Protein AF-A0A2H6ABM5-F1 (afdb_monomer)

Sequence (274 aa):
MTQRTRLVRWLVVRGRRLVQARQWHAALRCWEQLLRFGEPGSPLWRQAQCYLARIAERLGDFARARSHLRQLLRCQPHEARWYYWLGRLYRRQQSAAHQRAALRHLRRAVFLAPQQASYWSALGRCLADVGRPRGALRCLYRAWHLQPCSSRNLLWLVELLLACDRFDEAQRVVAQARFLHRGDVSWQLVCERVGFALLQRQQQTRARGSPAPILLPFPPAVRATHPDADSRTSPAINPTVPKPGLGQDDTPPIIRMEPGHPMSRHRLRLHRRW

Radius of gyration: 25.69 Å; Cα contacts (8 Å, |Δi|>4): 243; chains: 1; bounding box: 52×60×79 Å

Foldseek 3Di:
DDPVVVLLVVLVVVLVVCVVVVVLVVSLVSLVVNCVSDDQLDPSNLVSLCSNLVSCVVVVVLVSNLVSLVSNCVNPVLALVSLLSQLVSLLVVLDPVSLVSSLVSLVSSCVSPVLALVSLQSNLVSCLSVVNLVSSLVSLVSSCVSPVLPLVSLLSNLLSCLLVVVLVVSVVSLVVSVVSHPPPPSNVVSVVVSVVSVVVVVVVVVCVVDVDDDDDPDPPPPPPPDPDDPDDDDDDDDPDDDDDDDDDDDDPPNSDDPPDDDDDDDDDDDDDDD

Mean predicted aligned error: 13.69 Å

Nearest PDB structures (foldseek):
  7y4i-assembly1_A  TM=8.928E-01  e=3.140E-05  Arabidopsis thaliana
  7y4i-assembly1_B  TM=8.964E-01  e=3.600E-05  Arabidopsis thaliana
  4r7s-assembly1_A  TM=7.911E-01  e=3.508E-04  Parabacteroides merdae ATCC 43184
  8dth-assembly1_A  TM=6.021E-01  e=4.520E-05  Arabidopsis thaliana
  2vyi-assembly2_B  TM=7.287E-01  e=7.268E-04  Homo sapiens

Secondary structure (DSSP, 8-state):
--HHHHHHHHHHHHHHHHHHTT-HHHHHHHHHHHHHHSPTT-HHHHHHHHHHHHHHHHTT-HHHHHHHHHHHHHH-TT-HHHHHHHHHHHHHT--HHHHHHHHHHHHHHHHH-TT-HHHHHHHHHHHHHTT-HHHHHHHHHHHHHH-TT-HHHHHHHHHHHHHTT-HHHHHHHHHHHTTTTTT-HHHHHHHHHHHHHHHHHHHHHHHHH-SS-----PPPP-----S------PPP--S--PPP------PPP------PPPP-----------

pLDDT: mean 77.76, std 23.92, range [25.72, 97.5]

Solvent-accessible surface area (backbone atoms only — not comparable to full-atom values): 15988 Å² total; per-residue (Å²): 137,62,72,67,60,56,51,53,53,48,39,52,54,51,28,52,52,28,51,74,70,64,38,49,70,65,19,46,55,37,33,53,57,52,40,75,77,36,57,89,74,37,73,68,25,49,49,30,36,54,51,46,21,52,41,26,49,74,72,65,39,55,67,61,17,47,51,34,42,51,54,46,37,74,68,40,77,76,50,29,68,52,30,36,50,48,13,53,57,27,47,76,64,72,41,72,73,32,43,54,50,13,52,55,28,18,52,50,12,29,71,64,38,74,78,43,27,70,39,29,38,50,40,12,52,53,28,42,78,69,73,36,54,74,62,12,50,56,27,22,52,54,14,25,73,64,37,69,69,37,47,70,46,47,41,56,41,38,54,52,27,50,66,67,72,36,54,71,57,35,51,51,54,49,63,68,43,55,80,59,43,77,88,44,73,64,42,52,55,45,52,49,51,53,52,52,54,50,53,52,49,53,50,53,57,48,52,75,76,38,99,64,88,82,79,76,81,69,75,76,75,80,73,75,82,68,86,85,78,93,70,93,75,90,77,85,82,72,96,79,78,84,80,80,83,76,76,93,71,87,73,82,76,81,72,75,71,78,82,76,76,77,92,73,92,85,77,92,75,88,80,82,86,134

Structure (mmCIF, N/CA/C/O backbone):
data_AF-A0A2H6ABM5-F1
#
_entry.id   AF-A0A2H6ABM5-F1
#
loop_
_atom_site.group_PDB
_atom_site.id
_atom_site.type_symbol
_atom_site.label_atom_id
_atom_site.label_alt_id
_atom_site.label_comp_id
_atom_site.label_asym_id
_atom_site.label_entity_id
_atom_site.label_seq_id
_atom_site.pdbx_PDB_ins_code
_atom_site.Cartn_x
_atom_site.Cartn_y
_atom_site.Cartn_z
_atom_site.occupancy
_atom_site.B_iso_or_equiv
_atom_site.auth_seq_id
_atom_site.auth_comp_id
_atom_site.auth_asym_id
_atom_site.auth_atom_id
_atom_site.pdbx_PDB_model_num
ATOM 1 N N . MET A 1 1 ? 18.613 -16.817 -34.198 1.00 51.06 1 MET A N 1
ATOM 2 C CA . MET A 1 1 ? 18.247 -15.977 -33.026 1.00 51.06 1 MET A CA 1
ATOM 3 C C . MET A 1 1 ? 19.241 -14.829 -32.886 1.00 51.06 1 MET A C 1
ATOM 5 O O . MET A 1 1 ? 20.422 -15.087 -32.703 1.00 51.06 1 MET A O 1
ATOM 9 N N . THR A 1 2 ? 18.784 -13.584 -33.024 1.00 73.19 2 THR A N 1
ATOM 10 C CA . THR A 1 2 ? 19.628 -12.381 -33.153 1.00 73.19 2 THR A CA 1
ATOM 11 C C . THR A 1 2 ? 20.312 -11.985 -31.834 1.00 73.19 2 THR A C 1
ATOM 13 O O . THR A 1 2 ? 19.726 -12.094 -30.761 1.00 73.19 2 THR A O 1
ATOM 16 N N . GLN A 1 3 ? 21.558 -11.494 -31.885 1.00 77.00 3 GLN A N 1
ATOM 17 C CA . GLN A 1 3 ? 22.344 -11.076 -30.705 1.00 77.00 3 GLN A CA 1
ATOM 18 C C . GLN A 1 3 ? 21.585 -10.098 -29.778 1.00 77.00 3 GLN A C 1
ATOM 20 O O . GLN A 1 3 ? 21.722 -10.157 -28.555 1.00 77.00 3 GLN A O 1
ATOM 25 N N . ARG A 1 4 ? 20.702 -9.265 -30.348 1.00 81.12 4 ARG A N 1
ATOM 26 C CA . ARG A 1 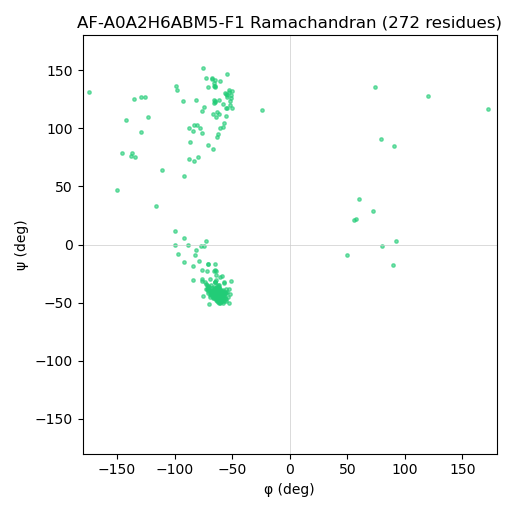4 ? 19.823 -8.333 -29.624 1.00 81.12 4 ARG A CA 1
ATOM 27 C C . ARG A 1 4 ? 18.901 -9.032 -28.618 1.00 81.12 4 ARG A C 1
ATOM 29 O O . ARG A 1 4 ? 18.737 -8.536 -27.506 1.00 81.12 4 ARG A O 1
ATOM 36 N N . THR A 1 5 ? 18.327 -10.192 -28.948 1.00 84.06 5 THR A N 1
ATOM 37 C CA . THR A 1 5 ? 17.423 -10.907 -28.025 1.00 84.06 5 THR A CA 1
ATOM 38 C C . THR A 1 5 ? 18.183 -11.542 -26.863 1.00 84.06 5 THR A C 1
ATOM 40 O O . THR A 1 5 ? 17.694 -11.534 -25.731 1.00 84.06 5 THR A O 1
ATOM 43 N N . ARG A 1 6 ? 19.414 -12.014 -27.107 1.00 87.25 6 ARG A N 1
ATOM 44 C CA . ARG A 1 6 ? 20.320 -12.507 -26.056 1.00 87.25 6 ARG A CA 1
ATOM 45 C C . ARG A 1 6 ? 20.698 -11.387 -25.085 1.00 87.25 6 ARG A C 1
ATOM 47 O O . ARG A 1 6 ? 20.594 -11.588 -23.876 1.00 87.25 6 ARG A O 1
ATOM 54 N N . LEU A 1 7 ? 21.045 -10.205 -25.600 1.00 88.12 7 LEU A N 1
ATOM 55 C CA . LEU A 1 7 ? 21.378 -9.035 -24.781 1.00 88.12 7 LEU A CA 1
ATOM 56 C C . LEU A 1 7 ? 20.193 -8.577 -23.919 1.00 88.12 7 LEU A C 1
ATOM 58 O O . LEU A 1 7 ? 20.345 -8.394 -22.715 1.00 88.12 7 LEU A O 1
ATOM 62 N N . VAL A 1 8 ? 18.999 -8.443 -24.506 1.00 89.94 8 VAL A N 1
ATOM 63 C CA . VAL A 1 8 ? 17.777 -8.052 -23.777 1.00 89.94 8 VAL A CA 1
ATOM 64 C C . VAL A 1 8 ? 17.458 -9.058 -22.671 1.00 89.94 8 VAL A C 1
ATOM 66 O O . VAL A 1 8 ? 17.213 -8.667 -21.529 1.00 89.94 8 VAL A O 1
ATOM 69 N N . ARG A 1 9 ? 17.518 -10.363 -22.968 1.00 89.50 9 ARG A N 1
ATOM 70 C CA . ARG A 1 9 ? 17.293 -11.417 -21.968 1.00 89.50 9 ARG A CA 1
ATOM 71 C C . ARG A 1 9 ? 18.317 -11.342 -20.836 1.00 89.50 9 ARG A C 1
ATOM 73 O O . ARG A 1 9 ? 17.939 -11.432 -19.668 1.00 89.50 9 ARG A O 1
ATOM 80 N N . TRP A 1 10 ? 19.590 -11.140 -21.168 1.00 92.19 10 TRP A N 1
ATOM 81 C CA . TRP A 1 10 ? 20.654 -10.976 -20.182 1.00 92.19 10 TRP A CA 1
ATOM 82 C C . TRP A 1 10 ? 20.434 -9.742 -19.296 1.00 92.19 10 TRP A C 1
ATOM 84 O O . TRP A 1 10 ? 20.500 -9.861 -18.073 1.00 92.19 10 TRP A O 1
ATOM 94 N N . LEU A 1 11 ? 20.080 -8.589 -19.879 1.00 92.50 11 LEU A N 1
ATOM 95 C CA . LEU A 1 11 ? 19.786 -7.354 -19.143 1.00 92.50 11 LEU A CA 1
ATOM 96 C C . LEU A 1 11 ? 18.608 -7.525 -18.178 1.00 92.50 11 LEU A C 1
ATOM 98 O O . LEU A 1 11 ? 18.685 -7.064 -17.042 1.00 92.50 11 LEU A O 1
ATOM 102 N N . VAL A 1 12 ? 17.548 -8.233 -18.581 1.00 92.50 12 VAL A N 1
ATOM 103 C CA . VAL A 1 12 ? 16.408 -8.532 -17.697 1.00 92.50 12 VAL A CA 1
ATOM 104 C C . VAL A 1 12 ? 16.843 -9.396 -16.515 1.00 92.50 12 VAL A C 1
ATOM 106 O O . VAL A 1 12 ? 16.512 -9.084 -15.370 1.00 92.50 12 VAL A O 1
ATOM 109 N N . VAL A 1 13 ? 17.585 -10.479 -16.762 1.00 93.75 13 VAL A N 1
ATOM 110 C CA . VAL A 1 13 ? 18.038 -11.385 -15.694 1.00 93.75 13 VAL A CA 1
ATOM 111 C C . VAL A 1 13 ? 18.989 -10.661 -14.741 1.00 93.75 13 VAL A C 1
ATOM 113 O O . VAL A 1 13 ? 18.793 -10.705 -13.524 1.00 93.75 13 VAL A O 1
ATOM 116 N N . ARG A 1 14 ? 19.970 -9.931 -15.282 1.00 94.56 14 ARG A N 1
ATOM 117 C CA . ARG A 1 14 ? 20.910 -9.120 -14.502 1.00 94.56 14 ARG A CA 1
ATOM 118 C C . ARG A 1 14 ? 20.181 -8.046 -13.700 1.00 94.56 14 ARG A C 1
ATOM 120 O O . ARG A 1 14 ? 20.394 -7.941 -12.496 1.00 94.56 14 ARG A O 1
ATOM 127 N N . GLY A 1 15 ? 19.275 -7.302 -14.330 1.00 94.25 15 GLY A N 1
ATOM 128 C CA . GLY A 1 15 ? 18.474 -6.265 -13.685 1.00 94.25 15 GLY A CA 1
ATOM 129 C C . GLY A 1 15 ? 17.638 -6.806 -12.525 1.00 94.25 15 GLY A C 1
ATOM 130 O O . GLY A 1 15 ? 17.564 -6.170 -11.475 1.00 94.25 15 GLY A O 1
ATOM 131 N N . ARG A 1 16 ? 17.051 -8.004 -12.658 1.00 93.88 16 ARG A N 1
ATOM 132 C CA . ARG A 1 16 ? 16.314 -8.662 -11.563 1.00 93.88 16 ARG A CA 1
ATOM 133 C C . ARG A 1 16 ? 17.232 -9.054 -10.404 1.00 93.88 16 ARG A C 1
ATOM 135 O O . ARG A 1 16 ? 16.890 -8.755 -9.260 1.00 93.88 16 ARG A O 1
ATOM 142 N N . ARG A 1 17 ? 18.392 -9.655 -10.695 1.00 95.12 17 ARG A N 1
ATOM 143 C CA . ARG A 1 17 ? 19.390 -10.036 -9.679 1.00 95.12 17 ARG A CA 1
ATOM 144 C C . ARG A 1 17 ? 19.918 -8.825 -8.913 1.00 95.12 17 ARG A C 1
ATOM 146 O O . ARG A 1 17 ? 19.960 -8.855 -7.691 1.00 95.12 17 ARG A O 1
ATOM 153 N N . LEU A 1 18 ? 20.234 -7.730 -9.606 1.00 94.56 18 LEU A N 1
ATOM 154 C CA . LEU A 1 18 ? 20.707 -6.495 -8.966 1.00 94.56 18 LEU A CA 1
ATOM 155 C C . LEU A 1 18 ? 19.664 -5.895 -8.020 1.00 94.56 18 LEU A C 1
ATOM 157 O O . LEU A 1 18 ? 20.008 -5.401 -6.949 1.00 94.56 18 LEU A O 1
ATOM 161 N N . VAL A 1 19 ? 18.380 -5.976 -8.381 1.00 93.06 19 VAL A N 1
ATOM 162 C CA . VAL A 1 19 ? 17.300 -5.513 -7.504 1.00 93.06 19 VAL A CA 1
ATOM 163 C C . VAL A 1 19 ? 17.129 -6.419 -6.282 1.00 93.06 19 VAL A C 1
ATOM 165 O O . VAL A 1 19 ? 16.864 -5.915 -5.194 1.00 93.06 19 VAL A O 1
ATOM 168 N N . GLN A 1 20 ? 17.300 -7.735 -6.430 1.00 92.94 20 GLN A N 1
ATOM 169 C CA . GLN A 1 20 ? 17.316 -8.659 -5.288 1.00 92.94 20 GLN A CA 1
ATOM 170 C C . GLN A 1 20 ? 18.505 -8.377 -4.359 1.00 92.94 20 GLN A C 1
ATOM 172 O O . GLN A 1 20 ? 18.328 -8.319 -3.147 1.00 92.94 20 GLN A O 1
ATOM 177 N N . ALA A 1 21 ? 19.675 -8.085 -4.932 1.00 94.38 21 ALA A N 1
ATOM 178 C CA . ALA A 1 21 ? 20.884 -7.692 -4.210 1.00 94.38 21 ALA A CA 1
ATOM 179 C C . ALA A 1 21 ? 20.835 -6.262 -3.630 1.00 94.38 21 ALA A C 1
ATOM 181 O O . ALA A 1 21 ? 21.830 -5.795 -3.085 1.00 94.38 21 ALA A O 1
ATOM 182 N N . ARG A 1 22 ? 19.708 -5.540 -3.764 1.00 92.69 22 ARG A N 1
ATOM 183 C CA . ARG A 1 22 ? 19.522 -4.142 -3.321 1.00 92.69 22 ARG A CA 1
ATOM 184 C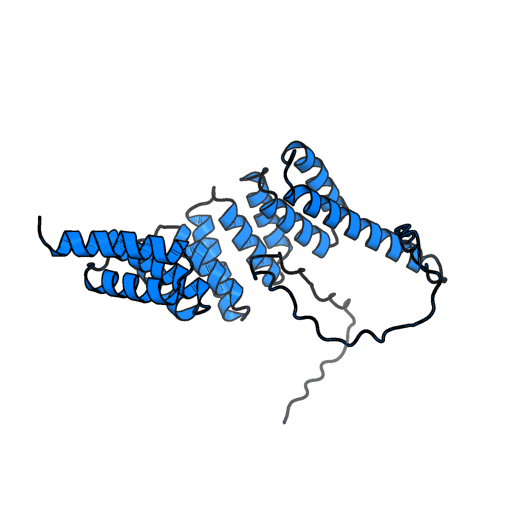 C . ARG A 1 22 ? 20.540 -3.147 -3.904 1.00 92.69 22 ARG A C 1
ATOM 186 O O . ARG A 1 22 ? 20.703 -2.046 -3.389 1.00 92.69 22 ARG A O 1
ATOM 193 N N . GLN A 1 23 ? 21.181 -3.484 -5.022 1.00 94.31 23 GLN A N 1
ATOM 194 C CA . GLN A 1 23 ? 22.110 -2.598 -5.726 1.00 94.31 23 GLN A CA 1
ATOM 195 C C . GLN A 1 23 ? 21.335 -1.640 -6.642 1.00 94.31 23 GLN A C 1
ATOM 197 O O . GLN A 1 23 ? 21.325 -1.779 -7.868 1.00 94.31 23 GLN A O 1
ATOM 202 N N . TRP A 1 24 ? 20.647 -0.667 -6.038 1.00 92.12 24 TRP A N 1
ATOM 203 C CA . TRP A 1 24 ? 19.665 0.196 -6.707 1.00 92.12 24 TRP A CA 1
ATOM 204 C C . TRP A 1 24 ? 20.238 0.985 -7.890 1.00 92.12 24 TRP A C 1
ATOM 206 O O . TRP A 1 24 ? 19.637 0.993 -8.961 1.00 92.12 24 TRP A O 1
ATOM 216 N N . HIS A 1 25 ? 21.418 1.592 -7.741 1.00 93.00 25 HIS A N 1
ATOM 217 C CA . HIS A 1 25 ? 22.035 2.396 -8.804 1.00 93.00 25 HIS A CA 1
ATOM 218 C C . HIS A 1 25 ? 22.491 1.554 -10.003 1.00 93.00 25 HIS A C 1
ATOM 220 O O . HIS A 1 25 ? 22.278 1.936 -11.154 1.00 93.00 25 HIS A O 1
ATOM 226 N N . ALA A 1 26 ? 23.091 0.386 -9.753 1.00 93.44 26 ALA A N 1
ATOM 227 C CA . ALA A 1 26 ? 23.491 -0.531 -10.818 1.00 93.44 26 ALA A CA 1
ATOM 228 C C . ALA A 1 26 ? 22.267 -1.116 -11.537 1.00 93.44 26 ALA A C 1
ATOM 230 O O . ALA A 1 26 ? 22.260 -1.224 -12.766 1.00 93.44 26 ALA A O 1
ATOM 231 N N . ALA A 1 27 ? 21.217 -1.447 -10.778 1.00 93.81 27 ALA A N 1
ATOM 232 C CA . ALA A 1 27 ? 19.946 -1.883 -11.335 1.00 93.81 27 ALA A CA 1
ATOM 233 C C . ALA A 1 27 ? 19.332 -0.799 -12.228 1.00 93.81 27 ALA A C 1
ATOM 235 O O . ALA A 1 27 ? 18.942 -1.106 -13.350 1.00 93.81 27 ALA A O 1
ATOM 236 N N . LEU A 1 28 ? 19.287 0.455 -11.764 1.00 93.56 28 LEU A N 1
ATOM 237 C CA . LEU A 1 28 ? 18.736 1.589 -12.508 1.00 93.56 28 LEU A CA 1
ATOM 238 C C . LEU A 1 28 ? 19.366 1.702 -13.900 1.00 93.56 28 LEU A C 1
ATOM 240 O O . LEU A 1 28 ? 18.639 1.674 -14.888 1.00 93.56 28 LEU A O 1
ATOM 244 N N . ARG A 1 29 ? 20.704 1.680 -13.987 1.00 92.56 29 ARG A N 1
ATOM 245 C CA . ARG A 1 29 ? 21.421 1.707 -15.274 1.00 92.56 29 ARG A CA 1
ATOM 246 C C . ARG A 1 29 ? 21.035 0.544 -16.192 1.00 92.56 29 ARG A C 1
ATOM 248 O O . ARG A 1 29 ? 20.793 0.755 -17.376 1.00 92.56 29 ARG A O 1
ATOM 255 N N . CYS A 1 30 ? 20.937 -0.675 -15.655 1.00 92.25 30 CYS A N 1
ATOM 256 C CA . CYS A 1 30 ? 20.544 -1.849 -16.447 1.00 92.25 30 CYS A CA 1
ATOM 257 C C . CYS A 1 30 ? 19.114 -1.718 -16.995 1.00 92.25 30 CYS A C 1
ATOM 259 O O . CYS A 1 30 ? 18.851 -2.077 -18.142 1.00 92.25 30 CYS A O 1
ATOM 261 N N . TRP A 1 31 ? 18.186 -1.200 -16.187 1.00 92.94 31 TRP A N 1
ATOM 262 C CA . TRP A 1 31 ? 16.788 -1.028 -16.583 1.00 92.94 31 TRP A CA 1
ATOM 263 C C . TRP A 1 31 ? 16.580 0.166 -17.529 1.00 92.94 31 TRP A C 1
ATOM 265 O O . TRP A 1 31 ? 15.735 0.080 -18.417 1.00 92.94 31 TRP A O 1
ATOM 275 N N . GLU A 1 32 ? 17.371 1.235 -17.416 1.00 93.12 32 GLU A N 1
ATOM 276 C CA . GLU A 1 32 ? 17.383 2.346 -18.381 1.00 93.12 32 GLU A CA 1
ATOM 277 C C . GLU A 1 32 ? 17.942 1.915 -19.738 1.00 93.12 32 GLU A C 1
ATOM 279 O O . GLU A 1 32 ? 17.377 2.256 -20.777 1.00 93.12 32 GLU A O 1
ATOM 284 N N . GLN A 1 33 ? 19.009 1.110 -19.745 1.00 90.38 33 GLN A N 1
ATOM 285 C CA . GLN A 1 33 ? 19.523 0.497 -20.972 1.00 90.38 33 GLN A CA 1
ATOM 286 C C . GLN A 1 33 ? 18.461 -0.385 -21.629 1.00 90.38 33 GLN A C 1
ATOM 288 O O . GLN A 1 33 ? 18.250 -0.287 -22.834 1.00 90.38 33 GLN A O 1
ATOM 293 N N . LEU A 1 34 ? 17.745 -1.194 -20.842 1.00 89.62 34 LEU A N 1
ATOM 294 C CA . LEU A 1 34 ? 16.650 -2.022 -21.347 1.00 89.62 34 LEU A CA 1
ATOM 295 C C . LEU A 1 34 ? 15.529 -1.175 -21.974 1.00 89.62 34 LEU A C 1
ATOM 297 O O . LEU A 1 34 ? 14.980 -1.561 -23.005 1.00 89.62 34 LEU A O 1
ATOM 301 N N . LEU A 1 35 ? 15.219 -0.014 -21.385 1.00 89.50 35 LEU A N 1
ATOM 302 C CA . LEU A 1 35 ? 14.193 0.896 -21.893 1.00 89.50 35 LEU A CA 1
ATOM 303 C C . LEU A 1 35 ? 14.514 1.406 -23.306 1.00 89.50 35 LEU A C 1
ATOM 305 O O . LEU A 1 35 ? 13.605 1.523 -24.119 1.00 89.50 35 LEU A O 1
ATOM 309 N N . ARG A 1 36 ? 15.795 1.657 -23.617 1.00 87.19 36 ARG A N 1
ATOM 310 C CA . ARG A 1 36 ? 16.238 2.134 -24.943 1.00 87.19 36 ARG A CA 1
ATOM 311 C C . ARG A 1 36 ? 15.971 1.130 -26.065 1.00 87.19 36 ARG A C 1
ATOM 313 O O . ARG A 1 36 ? 15.835 1.527 -27.215 1.00 87.19 36 ARG A O 1
ATOM 320 N N . PHE A 1 37 ? 15.907 -0.162 -25.743 1.00 82.81 37 PHE A N 1
ATOM 321 C CA . PHE A 1 37 ? 15.668 -1.221 -26.727 1.00 82.81 37 PHE A CA 1
ATOM 322 C C . PHE A 1 37 ? 14.192 -1.578 -26.906 1.00 82.81 37 PHE A C 1
ATOM 324 O O . PHE A 1 37 ? 13.874 -2.296 -27.859 1.00 82.81 37 PHE A O 1
ATOM 331 N N . GLY A 1 38 ? 13.329 -1.158 -25.977 1.00 79.06 38 GLY A N 1
ATOM 332 C CA . GLY A 1 38 ? 11.920 -1.531 -25.933 1.00 79.06 38 GLY A CA 1
ATOM 333 C C . GLY A 1 38 ? 11.016 -0.468 -26.544 1.00 79.06 38 GLY A C 1
ATOM 334 O O . GLY A 1 38 ? 11.105 0.706 -26.196 1.00 79.06 38 GLY A O 1
ATOM 335 N N . GLU A 1 39 ? 10.094 -0.896 -27.400 1.00 83.38 39 GLU A N 1
ATOM 336 C CA . GLU A 1 39 ? 9.053 -0.023 -27.942 1.00 83.38 39 GLU A CA 1
ATOM 337 C C . GLU A 1 39 ? 8.056 0.409 -26.852 1.00 83.38 39 GLU A C 1
ATOM 339 O O . GLU A 1 39 ? 7.700 -0.408 -25.988 1.00 83.38 39 GLU A O 1
ATOM 344 N N . PRO A 1 40 ? 7.561 1.663 -26.881 1.00 82.00 40 PRO A N 1
ATOM 345 C CA . PRO A 1 40 ? 6.539 2.128 -25.949 1.00 82.00 40 PRO A CA 1
ATOM 346 C C . PRO A 1 40 ? 5.307 1.209 -25.967 1.00 82.00 40 PRO A C 1
ATOM 348 O O . PRO A 1 40 ? 4.761 0.907 -27.019 1.00 82.00 40 PRO A O 1
ATOM 351 N N . GLY A 1 41 ? 4.860 0.745 -24.796 1.00 80.31 41 GLY A N 1
ATOM 352 C CA . GLY A 1 41 ? 3.691 -0.144 -24.666 1.00 80.31 41 GLY A CA 1
ATOM 353 C C . GLY A 1 41 ? 3.982 -1.651 -24.743 1.00 80.31 41 GLY A C 1
ATOM 354 O O . GLY A 1 41 ? 3.193 -2.451 -24.221 1.00 80.31 41 GLY A O 1
ATOM 355 N N . SER A 1 42 ? 5.148 -2.057 -25.259 1.00 89.00 42 SER A N 1
ATOM 356 C CA . SER A 1 42 ? 5.593 -3.459 -25.244 1.00 89.00 42 SER A CA 1
ATOM 357 C C . SER A 1 42 ? 5.585 -4.044 -23.816 1.00 89.00 42 SER A C 1
ATOM 359 O O . SER A 1 42 ? 5.863 -3.319 -22.853 1.00 89.00 42 SER A O 1
ATOM 361 N N . PRO A 1 43 ? 5.295 -5.349 -23.617 1.00 88.94 43 PRO A N 1
ATOM 362 C CA . PRO A 1 43 ? 5.394 -5.992 -22.302 1.00 88.94 43 PRO A CA 1
ATOM 363 C C . PRO A 1 43 ? 6.759 -5.786 -21.626 1.00 88.94 43 PRO A C 1
ATOM 365 O O . PRO A 1 43 ? 6.825 -5.543 -20.421 1.00 88.94 43 PRO A O 1
ATOM 368 N N . LEU A 1 44 ? 7.843 -5.815 -22.409 1.00 89.19 44 LEU A N 1
ATOM 369 C CA . LEU A 1 44 ? 9.210 -5.564 -21.940 1.00 89.19 44 LEU A CA 1
ATOM 370 C C . LEU A 1 44 ? 9.392 -4.122 -21.461 1.00 89.19 44 LEU A C 1
ATOM 372 O O . LEU A 1 44 ? 9.970 -3.889 -20.400 1.00 89.19 44 LEU A O 1
ATOM 376 N N . TRP A 1 45 ? 8.847 -3.163 -22.208 1.00 91.81 45 TRP A N 1
ATOM 377 C CA . TRP A 1 45 ? 8.880 -1.751 -21.843 1.00 91.81 45 TRP A CA 1
ATOM 378 C C . TRP A 1 45 ? 8.072 -1.490 -20.569 1.00 91.81 45 TRP A C 1
ATOM 380 O O . TRP A 1 45 ? 8.574 -0.866 -19.638 1.00 91.81 45 TRP A O 1
ATOM 390 N N . ARG A 1 46 ? 6.862 -2.057 -20.455 1.00 92.50 46 ARG A N 1
ATOM 391 C CA . ARG A 1 46 ? 6.042 -1.978 -19.232 1.00 92.50 46 ARG A CA 1
ATOM 392 C C . ARG A 1 46 ? 6.765 -2.592 -18.035 1.00 92.50 46 ARG A C 1
ATOM 394 O O . ARG A 1 46 ? 6.764 -2.024 -16.943 1.00 92.50 46 ARG A O 1
ATOM 401 N N . GLN A 1 47 ? 7.430 -3.727 -18.233 1.00 91.81 47 GLN A N 1
ATOM 402 C CA . GLN A 1 47 ? 8.246 -4.332 -17.191 1.00 91.81 47 GLN A CA 1
ATOM 403 C C . GLN A 1 47 ? 9.388 -3.399 -16.769 1.00 91.81 47 GLN A C 1
ATOM 405 O O . GLN A 1 47 ? 9.527 -3.131 -15.577 1.00 91.81 47 GLN A O 1
ATOM 410 N N . ALA A 1 48 ? 10.162 -2.867 -17.717 1.00 93.44 48 ALA A N 1
ATOM 411 C CA . ALA A 1 48 ? 11.259 -1.942 -17.438 1.00 93.44 48 ALA A CA 1
ATOM 412 C C . ALA A 1 48 ? 10.785 -0.722 -16.634 1.00 93.44 48 ALA A C 1
ATOM 414 O O . ALA A 1 48 ? 11.334 -0.426 -15.574 1.00 93.44 48 ALA A O 1
ATOM 415 N N . GLN A 1 49 ? 9.694 -0.092 -17.073 1.00 94.62 49 GLN A N 1
ATOM 416 C CA . GLN A 1 49 ? 9.049 1.034 -16.396 1.00 94.62 49 GLN A CA 1
ATOM 417 C C . GLN A 1 49 ? 8.620 0.692 -14.963 1.00 94.62 49 GLN A C 1
ATOM 419 O O . GLN A 1 49 ? 8.847 1.470 -14.037 1.00 94.62 49 GLN A O 1
ATOM 424 N N . CYS A 1 50 ? 8.052 -0.498 -14.746 1.00 94.31 50 CYS A N 1
ATOM 425 C CA . CYS A 1 50 ? 7.670 -0.967 -13.414 1.00 94.31 50 CYS A CA 1
ATOM 426 C C . CYS A 1 50 ? 8.887 -1.135 -12.488 1.00 94.31 50 CYS A C 1
ATOM 428 O O . CYS A 1 50 ? 8.811 -0.800 -11.303 1.00 94.31 50 CYS A O 1
ATOM 430 N N . TYR A 1 51 ? 10.007 -1.659 -12.996 1.00 94.38 51 TYR A N 1
ATOM 431 C CA . TYR A 1 51 ? 11.232 -1.790 -12.206 1.00 94.38 51 TYR A CA 1
ATOM 432 C C . TYR A 1 51 ? 11.878 -0.431 -11.933 1.00 94.38 51 TYR A C 1
ATOM 434 O O . TYR A 1 51 ? 12.263 -0.188 -10.790 1.00 94.38 51 TYR A O 1
ATOM 442 N N . LEU A 1 52 ? 11.927 0.473 -12.916 1.00 95.31 52 LEU A N 1
ATOM 443 C CA . LEU A 1 52 ? 12.429 1.837 -12.730 1.00 95.31 52 LEU A CA 1
ATOM 444 C C . LEU A 1 52 ? 11.605 2.606 -11.695 1.00 95.31 52 LEU A C 1
ATOM 446 O O . LEU A 1 52 ? 12.185 3.198 -10.789 1.00 95.31 52 LEU A O 1
ATOM 450 N N . ALA A 1 53 ? 10.272 2.514 -11.739 1.00 95.56 53 ALA A N 1
ATOM 451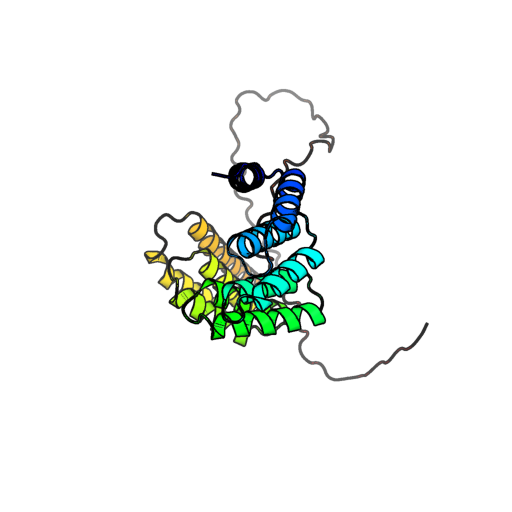 C CA . ALA A 1 53 ? 9.406 3.103 -10.718 1.00 95.56 53 ALA A CA 1
ATOM 452 C C . ALA A 1 53 ? 9.723 2.571 -9.308 1.00 95.56 53 ALA A C 1
ATOM 454 O O . ALA A 1 53 ? 9.817 3.350 -8.360 1.00 95.56 53 ALA A O 1
ATOM 455 N N . ARG A 1 54 ? 9.945 1.253 -9.170 1.00 94.44 54 ARG A N 1
ATOM 456 C CA . ARG A 1 54 ? 10.312 0.627 -7.887 1.00 94.44 54 ARG A CA 1
ATOM 457 C C . ARG A 1 54 ? 11.663 1.092 -7.370 1.00 94.44 54 ARG A C 1
ATOM 459 O O . ARG A 1 54 ? 11.817 1.318 -6.174 1.00 94.44 54 ARG A O 1
ATOM 466 N N . ILE A 1 55 ? 12.647 1.173 -8.258 1.00 95.12 55 ILE A N 1
ATOM 467 C CA . ILE A 1 55 ? 14.005 1.581 -7.906 1.00 95.12 55 ILE A CA 1
ATOM 468 C C . ILE A 1 55 ? 14.012 3.064 -7.528 1.00 95.12 55 ILE A C 1
ATOM 470 O O . ILE A 1 55 ? 14.573 3.410 -6.496 1.00 95.12 55 ILE A O 1
ATOM 474 N N . ALA A 1 56 ? 13.317 3.915 -8.286 1.00 94.56 56 ALA A N 1
ATOM 475 C CA . ALA A 1 56 ? 13.153 5.331 -7.969 1.00 94.56 56 ALA A CA 1
ATOM 476 C C . ALA A 1 56 ? 12.458 5.542 -6.612 1.00 94.56 56 ALA A C 1
ATOM 478 O O . ALA A 1 56 ? 12.921 6.353 -5.818 1.00 94.56 56 ALA A O 1
ATOM 479 N N . GLU A 1 57 ? 11.417 4.761 -6.286 1.00 93.38 57 GLU A N 1
ATOM 480 C CA . GLU A 1 57 ? 10.801 4.787 -4.949 1.00 93.38 57 GLU A CA 1
ATOM 481 C C . GLU A 1 57 ? 11.804 4.423 -3.845 1.00 93.38 57 GLU A C 1
ATOM 483 O O . GLU A 1 57 ? 11.821 5.073 -2.802 1.00 93.38 57 GLU A O 1
ATOM 488 N N . ARG A 1 58 ? 12.638 3.398 -4.060 1.00 92.88 58 ARG A N 1
ATOM 489 C CA . ARG A 1 58 ? 13.649 2.962 -3.081 1.00 92.88 58 ARG A CA 1
ATOM 490 C C . ARG A 1 58 ? 14.788 3.966 -2.912 1.00 92.88 58 ARG A C 1
ATOM 492 O O . ARG A 1 58 ? 15.331 4.059 -1.821 1.00 92.88 58 ARG A O 1
ATOM 499 N N . LEU A 1 59 ? 15.105 4.724 -3.958 1.00 92.19 59 LEU A N 1
ATOM 500 C CA . LEU A 1 59 ? 16.069 5.825 -3.926 1.00 92.19 59 LEU A CA 1
ATOM 501 C C . LEU A 1 59 ? 15.479 7.132 -3.366 1.00 92.19 59 LEU A C 1
ATOM 503 O O . LEU A 1 59 ? 16.204 8.110 -3.233 1.00 92.19 59 LEU A O 1
ATOM 507 N N . GLY A 1 60 ? 14.176 7.176 -3.061 1.00 91.25 60 GLY A N 1
ATOM 508 C CA . GLY A 1 60 ? 13.493 8.379 -2.573 1.00 91.25 60 GLY A CA 1
ATOM 509 C C . GLY A 1 60 ? 13.107 9.385 -3.664 1.00 91.25 60 GLY A C 1
ATOM 510 O O . GLY A 1 60 ? 12.447 10.383 -3.370 1.00 91.25 60 GLY A O 1
ATOM 511 N N . ASP A 1 61 ? 13.427 9.117 -4.934 1.00 93.25 61 ASP A N 1
ATOM 512 C CA . ASP A 1 61 ? 13.031 9.961 -6.064 1.00 93.25 61 ASP A CA 1
ATOM 513 C C . ASP A 1 61 ? 11.574 9.686 -6.472 1.00 93.25 61 ASP A C 1
ATOM 515 O O . ASP A 1 61 ? 11.235 9.037 -7.471 1.00 93.25 61 ASP A O 1
ATOM 519 N N . PHE A 1 62 ? 10.664 10.205 -5.652 1.00 92.50 62 PHE A N 1
ATOM 520 C CA . PHE A 1 62 ? 9.227 10.088 -5.863 1.00 92.50 62 PHE A CA 1
ATOM 521 C C . PHE A 1 62 ? 8.748 10.815 -7.129 1.00 92.50 62 PHE A C 1
ATOM 523 O O . PHE A 1 62 ? 7.675 10.500 -7.649 1.00 92.50 62 PHE A O 1
ATOM 530 N N . ALA A 1 63 ? 9.489 11.801 -7.642 1.00 92.69 63 ALA A N 1
ATOM 531 C CA . ALA A 1 63 ? 9.129 12.490 -8.879 1.00 92.69 63 ALA A CA 1
ATOM 532 C C . ALA A 1 63 ? 9.314 11.564 -10.087 1.00 92.69 63 ALA A C 1
ATOM 534 O O . ALA A 1 63 ? 8.353 11.346 -10.835 1.00 92.69 63 ALA A O 1
ATOM 535 N N . ARG A 1 64 ? 10.490 10.934 -10.218 1.00 94.25 64 ARG A N 1
ATOM 536 C CA . ARG A 1 64 ? 10.747 9.945 -11.276 1.00 94.25 64 ARG A CA 1
ATOM 537 C C . ARG A 1 64 ? 9.828 8.736 -11.159 1.00 94.25 64 ARG A C 1
ATOM 539 O O . ARG A 1 64 ? 9.232 8.331 -12.156 1.00 94.25 64 ARG A O 1
ATOM 546 N N . ALA A 1 65 ? 9.612 8.223 -9.945 1.00 95.56 65 ALA A N 1
ATOM 547 C CA . ALA A 1 65 ? 8.698 7.102 -9.724 1.00 95.56 65 ALA A CA 1
ATOM 548 C C . ALA A 1 65 ? 7.271 7.400 -10.229 1.00 95.56 65 ALA A C 1
ATOM 550 O O . ALA A 1 65 ? 6.661 6.580 -10.919 1.00 95.56 65 ALA A O 1
ATOM 551 N N . ARG A 1 66 ? 6.749 8.606 -9.956 1.00 94.88 66 ARG A N 1
ATOM 552 C CA . ARG A 1 66 ? 5.439 9.048 -10.465 1.00 94.88 66 ARG A CA 1
ATOM 553 C C . ARG A 1 66 ? 5.421 9.185 -11.987 1.00 94.88 66 ARG A C 1
ATOM 555 O O . ARG A 1 66 ? 4.409 8.847 -12.596 1.00 94.88 66 ARG A O 1
ATOM 562 N N . SER A 1 67 ? 6.507 9.660 -12.598 1.00 95.38 67 SER A N 1
ATOM 563 C CA . SER A 1 67 ? 6.620 9.773 -14.058 1.00 95.38 67 SER A CA 1
ATOM 564 C C . SER A 1 67 ? 6.499 8.406 -14.741 1.00 95.38 67 SER A C 1
ATOM 566 O O . SER A 1 67 ? 5.626 8.216 -15.592 1.00 95.38 67 SER A O 1
ATOM 568 N N . HIS A 1 68 ? 7.272 7.418 -14.280 1.00 95.00 68 HIS A N 1
ATOM 569 C CA . HIS A 1 68 ? 7.221 6.045 -14.795 1.00 95.00 68 HIS A CA 1
ATOM 570 C C . HIS A 1 68 ? 5.836 5.401 -14.603 1.00 95.00 68 HIS A C 1
ATOM 572 O O . HIS A 1 68 ? 5.305 4.758 -15.507 1.00 95.00 68 HIS A O 1
ATOM 578 N N . LEU A 1 69 ? 5.179 5.631 -13.461 1.00 95.38 69 LEU A N 1
ATOM 579 C CA . LEU A 1 69 ? 3.819 5.131 -13.225 1.00 95.38 69 LEU A CA 1
ATOM 580 C C . LEU A 1 69 ? 2.757 5.807 -14.104 1.00 95.38 69 LEU A C 1
ATOM 582 O O . LEU A 1 69 ? 1.806 5.151 -14.523 1.00 95.38 69 LEU A O 1
ATOM 586 N N . ARG A 1 70 ? 2.902 7.100 -14.420 1.00 95.12 70 ARG A N 1
ATOM 587 C CA . ARG A 1 70 ? 2.014 7.784 -15.377 1.00 95.12 70 ARG A CA 1
ATOM 588 C C . ARG A 1 70 ? 2.180 7.226 -16.786 1.00 95.12 70 ARG A C 1
ATOM 590 O O . ARG A 1 70 ? 1.189 7.069 -17.491 1.00 95.12 70 ARG A O 1
ATOM 597 N N . GLN A 1 71 ? 3.409 6.902 -17.178 1.00 94.06 71 GLN A N 1
ATOM 598 C CA . GLN A 1 71 ? 3.696 6.223 -18.440 1.00 94.06 71 GLN A CA 1
ATOM 599 C C . GLN A 1 71 ? 3.037 4.835 -18.491 1.00 94.06 71 GLN A C 1
ATOM 601 O O . GLN A 1 71 ? 2.387 4.510 -19.480 1.00 94.06 71 GLN A O 1
ATOM 606 N N . LEU A 1 72 ? 3.089 4.066 -17.398 1.00 94.19 72 LEU A N 1
ATOM 607 C CA . LEU A 1 72 ? 2.369 2.791 -17.286 1.00 94.19 72 LEU A CA 1
ATOM 608 C C . LEU A 1 72 ? 0.849 2.949 -17.389 1.00 94.19 72 LEU A C 1
ATOM 610 O O . LEU A 1 72 ? 0.207 2.166 -18.083 1.00 94.19 72 LEU A O 1
ATOM 614 N N . LEU A 1 73 ? 0.276 3.979 -16.761 1.00 94.50 73 LEU A N 1
ATOM 615 C CA . LEU A 1 73 ? -1.158 4.267 -16.857 1.00 94.50 73 LEU A CA 1
ATOM 616 C C . LEU A 1 73 ? -1.609 4.657 -18.267 1.00 94.50 73 LEU A C 1
ATOM 618 O O . LEU A 1 73 ? -2.734 4.338 -18.634 1.00 94.50 73 LEU A O 1
ATOM 622 N N . ARG A 1 74 ? -0.756 5.316 -19.063 1.00 92.62 74 ARG A N 1
ATOM 623 C CA . ARG A 1 74 ? -1.068 5.603 -20.475 1.00 92.62 74 ARG A CA 1
ATOM 624 C C . ARG A 1 74 ? -1.220 4.318 -21.289 1.00 92.62 74 ARG A C 1
ATOM 626 O O . ARG A 1 74 ? -2.073 4.260 -22.161 1.00 92.62 74 ARG A O 1
ATOM 633 N N . CYS A 1 75 ? -0.425 3.292 -20.985 1.00 91.31 75 CYS A N 1
ATOM 634 C CA . CYS A 1 75 ? -0.508 1.995 -21.659 1.00 91.31 75 CYS A CA 1
ATOM 635 C C . CYS A 1 75 ? -1.583 1.072 -21.062 1.00 91.31 75 CYS A C 1
ATOM 637 O O . CYS A 1 75 ? -2.111 0.217 -21.762 1.00 91.31 75 CYS A O 1
ATOM 639 N N . GLN A 1 76 ? -1.868 1.191 -19.763 1.00 91.00 76 GLN A N 1
ATOM 640 C CA . GLN A 1 76 ? -2.814 0.345 -19.033 1.00 91.00 76 GLN A CA 1
ATOM 641 C C . GLN A 1 76 ? -3.731 1.200 -18.142 1.00 91.00 76 GLN A C 1
ATOM 643 O O . GLN A 1 76 ? -3.561 1.226 -16.918 1.00 91.00 76 GLN A O 1
ATOM 648 N N . PRO A 1 77 ? -4.723 1.894 -18.728 1.00 92.12 77 PRO A N 1
ATOM 649 C CA . PRO A 1 77 ? -5.582 2.821 -17.989 1.00 92.12 77 PRO A CA 1
ATOM 650 C C . PRO A 1 77 ? -6.562 2.128 -17.033 1.00 92.12 77 PRO A C 1
ATOM 652 O O . PRO A 1 77 ? -7.100 2.773 -16.138 1.00 92.12 77 PRO A O 1
ATOM 655 N N . HIS A 1 78 ? -6.792 0.822 -17.190 1.00 92.69 78 HIS A N 1
ATOM 656 C CA . HIS A 1 78 ? -7.696 0.040 -16.336 1.00 92.69 78 HIS A CA 1
ATOM 657 C C . HIS A 1 78 ? -6.972 -0.769 -15.252 1.00 92.69 78 HIS A C 1
ATOM 659 O O . HIS A 1 78 ? -7.615 -1.424 -14.437 1.00 92.69 78 HIS A O 1
ATOM 665 N N . GLU A 1 79 ? -5.642 -0.696 -15.190 1.00 93.75 79 GLU A N 1
ATOM 666 C CA . GLU A 1 79 ? -4.862 -1.449 -14.211 1.00 93.75 79 GLU A CA 1
ATOM 667 C C . GLU A 1 79 ? -4.876 -0.744 -12.843 1.00 93.75 79 GLU A C 1
ATOM 669 O O . GLU A 1 79 ? -4.177 0.248 -12.599 1.00 93.75 79 GLU A O 1
ATOM 674 N N . ALA A 1 80 ? -5.679 -1.276 -11.918 1.00 95.62 80 ALA A N 1
ATOM 675 C CA . ALA A 1 80 ? -5.884 -0.725 -10.577 1.00 95.62 80 ALA A CA 1
ATOM 676 C C . ALA A 1 80 ? -4.577 -0.579 -9.774 1.00 95.62 80 ALA A C 1
ATOM 678 O O . ALA A 1 80 ? -4.409 0.368 -8.994 1.00 95.62 80 ALA A O 1
ATOM 679 N N . ARG A 1 81 ? -3.619 -1.487 -9.996 1.00 95.44 81 ARG A N 1
ATOM 680 C CA . ARG A 1 81 ? -2.330 -1.522 -9.299 1.00 95.44 81 ARG A CA 1
ATOM 681 C C . ARG A 1 81 ? -1.526 -0.233 -9.456 1.00 95.44 81 ARG A C 1
ATOM 683 O O . ARG A 1 81 ? -0.895 0.208 -8.491 1.00 95.44 81 ARG A O 1
ATOM 690 N N . TRP A 1 82 ? -1.539 0.387 -10.636 1.00 95.50 82 TRP A N 1
ATOM 691 C CA . TRP A 1 82 ? -0.771 1.611 -10.891 1.00 95.50 82 TRP A CA 1
ATOM 692 C C . TRP A 1 82 ? -1.372 2.817 -10.174 1.00 95.50 82 TRP A C 1
ATOM 694 O O . TRP A 1 82 ? -0.639 3.612 -9.580 1.00 95.50 82 TRP A O 1
ATOM 704 N N . TYR A 1 83 ? -2.704 2.904 -10.130 1.00 97.19 83 TYR A N 1
ATOM 705 C CA . TYR A 1 83 ? -3.406 3.899 -9.322 1.00 97.19 83 TYR A CA 1
ATOM 706 C C . TYR A 1 83 ? -3.113 3.733 -7.829 1.00 97.19 83 TYR A C 1
ATOM 708 O O . TYR A 1 83 ? -2.825 4.716 -7.144 1.00 97.19 83 TYR A O 1
ATOM 716 N N . TYR A 1 84 ? -3.120 2.496 -7.327 1.00 97.19 84 TYR A N 1
ATOM 717 C CA . TYR A 1 84 ? -2.761 2.208 -5.940 1.00 97.19 84 TYR A CA 1
ATOM 718 C C . TYR A 1 84 ? -1.338 2.675 -5.612 1.00 97.19 84 TYR A C 1
ATOM 720 O O . TYR A 1 84 ? -1.107 3.325 -4.588 1.00 97.19 84 TYR A O 1
ATOM 728 N N . TRP A 1 85 ? -0.382 2.375 -6.493 1.00 96.12 85 TRP A N 1
ATOM 729 C CA . TRP A 1 85 ? 1.014 2.729 -6.275 1.00 96.12 85 TRP A CA 1
ATOM 730 C C . TRP A 1 85 ? 1.232 4.243 -6.299 1.00 96.12 85 TRP A C 1
ATOM 732 O O . TRP A 1 85 ? 1.820 4.777 -5.360 1.00 96.12 85 TRP A O 1
ATOM 742 N N . LEU A 1 86 ? 0.670 4.954 -7.285 1.00 96.06 86 LEU A N 1
ATOM 743 C CA . LEU A 1 86 ? 0.684 6.421 -7.308 1.00 96.06 86 LEU A CA 1
ATOM 744 C C . LEU A 1 86 ? 0.083 7.002 -6.031 1.00 96.06 86 LEU A C 1
ATOM 746 O O . LEU A 1 86 ? 0.685 7.875 -5.412 1.00 96.06 86 LEU A O 1
ATOM 750 N N . GLY A 1 87 ? -1.071 6.484 -5.609 1.00 95.75 87 GLY A N 1
ATOM 751 C CA . GLY A 1 87 ? -1.734 6.893 -4.379 1.00 95.75 87 GLY A CA 1
ATOM 752 C C . GLY A 1 87 ? -0.830 6.801 -3.149 1.00 95.75 87 GLY A C 1
ATOM 753 O O . GLY A 1 87 ? -0.747 7.744 -2.363 1.00 95.75 87 GLY A O 1
ATOM 754 N N . ARG A 1 88 ? -0.087 5.695 -3.013 1.00 95.00 88 ARG A N 1
ATOM 755 C CA . ARG A 1 88 ? 0.896 5.511 -1.934 1.00 95.00 88 ARG A CA 1
ATOM 756 C C . ARG A 1 88 ? 2.061 6.493 -2.008 1.00 95.00 88 ARG A C 1
ATOM 758 O O . ARG A 1 88 ? 2.445 7.024 -0.969 1.00 95.00 88 ARG A O 1
ATOM 765 N N . LEU A 1 89 ? 2.607 6.738 -3.200 1.00 94.50 89 LEU A N 1
ATOM 766 C CA . LEU A 1 89 ? 3.712 7.686 -3.377 1.00 94.50 89 LEU A CA 1
ATOM 767 C C . LEU A 1 89 ? 3.283 9.114 -3.028 1.00 94.50 89 LEU A C 1
ATOM 769 O O . LEU A 1 89 ? 3.987 9.809 -2.304 1.00 94.50 89 LEU A O 1
ATOM 773 N N . TYR A 1 90 ? 2.100 9.529 -3.485 1.00 94.38 90 TYR A N 1
ATOM 774 C CA . TYR A 1 90 ? 1.537 10.836 -3.153 1.00 94.38 90 TYR A CA 1
ATOM 775 C C . TYR A 1 90 ? 1.288 10.997 -1.649 1.00 94.38 90 TYR A C 1
ATOM 777 O O . TYR A 1 90 ? 1.596 12.046 -1.091 1.00 94.38 90 TYR A O 1
ATOM 785 N N . ARG A 1 91 ? 0.797 9.951 -0.971 1.00 92.38 91 ARG A N 1
ATOM 786 C CA . ARG A 1 91 ? 0.567 9.986 0.481 1.00 92.38 91 ARG A CA 1
ATOM 787 C C . ARG A 1 91 ? 1.858 10.227 1.274 1.00 92.38 91 ARG A C 1
ATOM 789 O O . ARG A 1 91 ? 1.831 10.957 2.257 1.00 92.38 91 ARG A O 1
ATOM 796 N N . ARG A 1 92 ? 2.993 9.664 0.834 1.00 88.75 92 ARG A N 1
ATOM 797 C CA . ARG A 1 92 ? 4.299 9.827 1.507 1.00 88.75 92 ARG A CA 1
ATOM 798 C C . ARG A 1 92 ? 4.819 11.268 1.518 1.00 88.75 92 ARG A C 1
ATOM 800 O O . ARG A 1 92 ? 5.621 11.592 2.379 1.00 88.75 92 ARG A O 1
ATOM 807 N N . GLN A 1 93 ? 4.372 12.125 0.600 1.00 84.06 93 GLN A N 1
ATOM 808 C CA . GLN A 1 93 ? 4.886 13.494 0.466 1.00 84.06 93 GLN A CA 1
ATOM 809 C C . GLN A 1 93 ? 4.152 14.535 1.335 1.00 84.06 93 GLN A C 1
ATOM 811 O O . GLN A 1 93 ? 4.518 15.703 1.266 1.00 84.06 93 GLN A O 1
ATOM 816 N N . GLN A 1 94 ? 3.137 14.127 2.119 1.00 79.75 94 GLN A N 1
ATOM 817 C CA . GLN A 1 94 ? 2.401 14.862 3.179 1.00 79.75 94 GLN A CA 1
ATOM 818 C C . GLN A 1 94 ? 1.836 16.271 2.877 1.00 79.75 94 GLN A C 1
ATOM 820 O O . GLN A 1 94 ? 1.020 16.774 3.639 1.00 79.75 94 GLN A O 1
ATOM 825 N N . SER A 1 95 ? 2.156 16.892 1.746 1.00 89.44 95 SER A N 1
ATOM 826 C CA . SER A 1 95 ? 1.593 18.170 1.306 1.00 89.44 95 SER A CA 1
ATOM 827 C C . SER A 1 95 ? 0.104 18.035 0.963 1.00 89.44 95 SER A C 1
ATOM 829 O O . SER A 1 95 ? -0.315 17.048 0.354 1.00 89.44 95 SER A O 1
ATOM 831 N N . ALA A 1 96 ? -0.701 19.057 1.270 1.00 87.00 96 ALA A N 1
ATOM 832 C CA . ALA A 1 96 ? -2.149 19.057 1.028 1.00 87.00 96 ALA A CA 1
ATOM 833 C C . ALA A 1 96 ? -2.527 18.764 -0.440 1.00 87.00 96 ALA A C 1
ATOM 835 O O . ALA A 1 96 ? -3.481 18.032 -0.719 1.00 87.00 96 ALA A O 1
ATOM 836 N N . ALA A 1 97 ? -1.755 19.280 -1.404 1.00 90.31 97 ALA A N 1
ATOM 837 C CA . ALA A 1 97 ? -1.957 18.984 -2.824 1.00 90.31 97 ALA A CA 1
ATOM 838 C C . ALA A 1 97 ? -1.713 17.496 -3.134 1.00 90.31 97 ALA A C 1
ATOM 840 O O . ALA A 1 97 ? -2.478 16.859 -3.865 1.00 90.31 97 ALA A O 1
ATOM 841 N N . HIS A 1 98 ? -0.678 16.922 -2.520 1.00 91.06 98 HIS A N 1
ATOM 842 C CA . HIS A 1 98 ? -0.310 15.522 -2.677 1.00 91.06 98 HIS A CA 1
ATOM 843 C C . HIS A 1 98 ? -1.320 14.593 -1.990 1.00 91.06 98 HIS A C 1
ATOM 845 O O . HIS A 1 98 ? -1.707 13.588 -2.578 1.00 91.06 98 HIS A O 1
ATOM 851 N N . GLN A 1 99 ? -1.855 14.960 -0.825 1.00 91.81 99 GLN A N 1
ATOM 852 C CA . GLN A 1 99 ? -2.931 14.220 -0.159 1.00 91.81 99 GLN A CA 1
ATOM 853 C C . GLN A 1 99 ? -4.210 14.149 -1.013 1.00 91.81 99 GLN A C 1
ATOM 855 O O . GLN A 1 99 ? -4.812 13.083 -1.159 1.00 91.81 99 GLN A O 1
ATOM 860 N N . ARG A 1 100 ? -4.608 15.260 -1.653 1.00 93.38 100 ARG A N 1
ATOM 861 C CA . ARG A 1 100 ? -5.755 15.274 -2.584 1.00 93.38 100 ARG A CA 1
ATOM 862 C C . ARG A 1 100 ? -5.520 14.355 -3.785 1.00 93.38 100 ARG A C 1
ATOM 864 O O . ARG A 1 100 ? -6.424 13.612 -4.178 1.00 93.38 100 ARG A O 1
ATOM 871 N N . ALA A 1 101 ? -4.314 14.375 -4.354 1.00 94.38 101 ALA A N 1
ATOM 872 C CA . ALA A 1 101 ? -3.933 13.470 -5.438 1.00 94.38 101 ALA A CA 1
ATOM 873 C C . ALA A 1 101 ? -3.935 11.999 -4.983 1.00 94.38 101 ALA A C 1
ATOM 875 O O . ALA A 1 101 ? -4.463 11.139 -5.691 1.00 94.38 101 ALA A O 1
ATOM 876 N N . ALA A 1 102 ? -3.426 11.716 -3.779 1.00 95.88 102 ALA A N 1
ATOM 877 C CA . ALA A 1 102 ? -3.425 10.383 -3.188 1.00 95.88 102 ALA A CA 1
ATOM 878 C C . ALA A 1 102 ? -4.846 9.821 -3.073 1.00 95.88 102 ALA A C 1
ATOM 880 O O . ALA A 1 102 ? -5.113 8.732 -3.579 1.00 95.88 102 ALA A O 1
ATOM 881 N N . LEU A 1 103 ? -5.781 10.590 -2.502 1.00 96.25 103 LEU A N 1
ATOM 882 C CA . LEU A 1 103 ? -7.186 10.189 -2.396 1.00 96.25 103 LEU A CA 1
ATOM 883 C C . LEU A 1 103 ? -7.819 9.919 -3.764 1.00 96.25 103 LEU A C 1
ATOM 885 O O . LEU A 1 103 ? -8.533 8.929 -3.915 1.00 96.25 103 LEU A O 1
ATOM 889 N N . ARG A 1 104 ? -7.554 10.765 -4.768 1.00 96.50 104 ARG A N 1
ATOM 890 C CA . ARG A 1 104 ? -8.084 10.585 -6.129 1.00 96.50 104 ARG A CA 1
ATOM 891 C C . ARG A 1 104 ? -7.615 9.265 -6.743 1.00 96.50 104 ARG A C 1
ATOM 893 O O . ARG A 1 104 ? -8.437 8.492 -7.231 1.00 96.50 104 ARG A O 1
ATOM 900 N N . HIS A 1 105 ? -6.313 8.991 -6.688 1.00 96.56 105 HIS A N 1
ATOM 901 C CA . HIS A 1 105 ? -5.748 7.764 -7.243 1.00 96.56 105 HIS A CA 1
ATOM 902 C C . HIS A 1 105 ? -6.188 6.521 -6.458 1.00 96.56 105 HIS A C 1
ATOM 904 O O . HIS A 1 105 ? -6.595 5.535 -7.064 1.00 96.56 105 HIS A O 1
ATOM 910 N N . LEU A 1 106 ? -6.210 6.570 -5.123 1.00 97.44 106 LEU A N 1
ATOM 911 C CA . LEU A 1 106 ? -6.654 5.439 -4.301 1.00 97.44 106 LEU A CA 1
ATOM 912 C C . LEU A 1 106 ? -8.139 5.121 -4.503 1.00 97.44 106 LEU A C 1
ATOM 914 O O . LEU A 1 106 ? -8.497 3.948 -4.571 1.00 97.44 106 LEU A O 1
ATOM 918 N N . ARG A 1 107 ? -9.001 6.136 -4.662 1.00 97.25 107 ARG A N 1
ATOM 919 C CA . ARG A 1 107 ? -10.420 5.926 -5.002 1.00 97.25 107 ARG A CA 1
ATOM 920 C C . ARG A 1 107 ? -10.571 5.210 -6.337 1.00 97.25 107 ARG A C 1
ATOM 922 O O . ARG A 1 107 ? -11.371 4.287 -6.436 1.00 97.25 107 ARG A O 1
ATOM 929 N N . ARG A 1 108 ? -9.776 5.591 -7.343 1.00 97.19 108 ARG A N 1
ATOM 930 C CA . ARG A 1 108 ? -9.788 4.912 -8.645 1.00 97.19 108 ARG A CA 1
ATOM 931 C C . ARG A 1 108 ? -9.297 3.468 -8.541 1.00 97.19 108 ARG A C 1
ATOM 933 O O . ARG A 1 108 ? -9.899 2.597 -9.152 1.00 97.19 108 ARG A O 1
ATOM 940 N N . ALA A 1 109 ? -8.266 3.205 -7.737 1.00 97.00 109 ALA A N 1
ATOM 941 C CA . ALA A 1 109 ? -7.767 1.849 -7.504 1.00 97.00 109 ALA A CA 1
ATOM 942 C C . ALA A 1 109 ? -8.833 0.940 -6.875 1.00 97.00 109 ALA A C 1
ATOM 944 O O . ALA A 1 109 ? -9.044 -0.175 -7.336 1.00 97.00 109 ALA A O 1
ATOM 945 N N . VAL A 1 110 ? -9.537 1.439 -5.856 1.00 97.19 110 VAL A N 1
ATOM 946 C CA . VAL A 1 110 ? -10.623 0.705 -5.195 1.00 97.19 110 VAL A CA 1
ATOM 947 C C . VAL A 1 110 ? -11.828 0.512 -6.118 1.00 97.19 110 VAL A C 1
ATOM 949 O O . VAL A 1 110 ? -12.431 -0.554 -6.106 1.00 97.19 110 VAL A O 1
ATOM 952 N N . PHE A 1 111 ? -12.159 1.508 -6.943 1.00 97.25 111 PHE A N 1
ATOM 953 C CA . PHE A 1 111 ? -13.227 1.391 -7.937 1.00 97.25 111 PHE A CA 1
ATOM 954 C C . PHE A 1 111 ? -12.932 0.302 -8.978 1.00 97.25 111 PHE A C 1
ATOM 956 O O . PHE A 1 111 ? -13.816 -0.471 -9.322 1.00 97.25 111 PHE A O 1
ATOM 963 N N . LEU A 1 112 ? -11.688 0.229 -9.462 1.00 96.81 112 LEU A N 1
ATOM 964 C CA . LEU A 1 112 ? -11.277 -0.753 -10.470 1.00 96.81 112 LEU A CA 1
ATOM 965 C C . LEU A 1 112 ? -11.085 -2.165 -9.893 1.00 96.81 112 LEU A C 1
ATOM 967 O O . LEU A 1 112 ? -11.277 -3.140 -10.608 1.00 96.81 112 LEU A O 1
ATOM 971 N N . ALA A 1 113 ? -10.700 -2.288 -8.620 1.00 96.06 113 ALA A N 1
ATOM 972 C CA . ALA A 1 113 ? -10.475 -3.573 -7.957 1.00 96.06 113 ALA A CA 1
ATOM 973 C C . ALA A 1 113 ? -11.044 -3.569 -6.522 1.00 96.06 113 ALA A C 1
ATOM 975 O O . ALA A 1 113 ? -10.289 -3.481 -5.545 1.00 96.06 113 ALA A O 1
ATOM 976 N N . PRO A 1 114 ? -12.376 -3.689 -6.362 1.00 95.75 114 PRO A N 1
ATOM 977 C CA . PRO A 1 114 ? -13.040 -3.569 -5.063 1.00 95.75 114 PRO A CA 1
ATOM 978 C C . PRO A 1 114 ? -12.784 -4.752 -4.119 1.00 95.75 114 PRO A C 1
ATOM 980 O O . PRO A 1 114 ? -12.999 -4.619 -2.917 1.00 95.75 114 PRO A O 1
ATOM 983 N N . GLN A 1 115 ? -12.308 -5.889 -4.629 1.00 95.31 115 GLN A N 1
ATOM 984 C CA . GLN A 1 115 ? -11.965 -7.078 -3.834 1.00 95.31 115 GLN A CA 1
ATOM 985 C C . GLN A 1 115 ? -10.564 -6.989 -3.198 1.00 95.31 115 GLN A C 1
ATOM 987 O O . GLN A 1 115 ? -10.190 -7.809 -2.363 1.00 95.31 115 GLN A O 1
ATOM 992 N N . GLN A 1 116 ? -9.762 -5.982 -3.560 1.00 95.62 116 GLN A N 1
ATOM 993 C CA . GLN A 1 116 ? -8.382 -5.886 -3.101 1.00 95.62 116 GLN A CA 1
ATOM 994 C C . GLN A 1 116 ? -8.283 -5.155 -1.751 1.00 95.62 116 GLN A C 1
ATOM 996 O O . GLN A 1 116 ? -8.259 -3.923 -1.683 1.00 95.62 116 GLN A O 1
ATOM 1001 N N . ALA A 1 117 ? -8.146 -5.913 -0.659 1.00 95.25 117 ALA A N 1
ATOM 1002 C CA . ALA A 1 117 ? -8.067 -5.373 0.705 1.00 95.25 117 ALA A CA 1
ATOM 1003 C C . ALA A 1 117 ? -6.965 -4.314 0.892 1.00 95.25 117 ALA A C 1
ATOM 1005 O O . ALA A 1 117 ? -7.186 -3.272 1.507 1.00 95.25 117 ALA A O 1
ATOM 1006 N N . SER A 1 118 ? -5.779 -4.525 0.309 1.00 94.69 118 SER A N 1
ATOM 1007 C CA . SER A 1 118 ? -4.655 -3.586 0.433 1.00 94.69 118 SER A CA 1
ATOM 1008 C C . SER A 1 118 ? -4.970 -2.187 -0.117 1.00 94.69 118 SER A C 1
ATOM 1010 O O . SER A 1 118 ? -4.423 -1.197 0.387 1.00 94.69 118 SER A O 1
ATOM 1012 N N . TYR A 1 119 ? -5.869 -2.082 -1.102 1.00 96.75 119 TYR A N 1
ATOM 1013 C CA . TYR A 1 119 ? -6.273 -0.810 -1.707 1.00 96.75 119 TYR A CA 1
ATOM 1014 C C . TYR A 1 119 ? -7.212 -0.049 -0.774 1.00 96.75 119 TYR A C 1
ATOM 1016 O O . TYR A 1 119 ? -6.977 1.133 -0.506 1.00 96.75 119 TYR A O 1
ATOM 1024 N N . TRP A 1 120 ? -8.186 -0.747 -0.183 1.00 97.50 120 TRP A N 1
ATOM 1025 C CA . TRP A 1 120 ? -9.033 -0.213 0.884 1.00 97.50 120 TRP A CA 1
ATOM 1026 C C . TRP A 1 120 ? -8.209 0.241 2.089 1.00 97.50 120 TRP A C 1
ATOM 1028 O O . TRP A 1 120 ? -8.396 1.362 2.563 1.00 97.50 120 TRP A O 1
ATOM 1038 N N . SER A 1 121 ? -7.215 -0.548 2.510 1.00 96.38 121 SER A N 1
ATOM 1039 C CA . SER A 1 121 ? -6.312 -0.160 3.595 1.00 96.38 121 SER A CA 1
ATOM 1040 C C . SER A 1 121 ? -5.507 1.090 3.268 1.00 96.38 121 SER A C 1
ATOM 1042 O O . SER A 1 121 ? -5.278 1.937 4.128 1.00 96.38 121 SER A O 1
ATOM 1044 N N . ALA A 1 122 ? -4.999 1.231 2.040 1.00 96.00 122 ALA A N 1
ATOM 1045 C CA . ALA A 1 122 ? -4.273 2.442 1.653 1.00 96.00 122 ALA A CA 1
ATOM 1046 C C . ALA A 1 122 ? -5.176 3.676 1.608 1.00 96.00 122 ALA A C 1
ATOM 1048 O O . ALA A 1 122 ? -4.743 4.734 2.068 1.00 96.00 122 ALA A O 1
ATOM 1049 N N . LEU A 1 123 ? -6.405 3.529 1.109 1.00 96.88 123 LEU A N 1
ATOM 1050 C CA . LEU A 1 123 ? -7.403 4.593 1.089 1.00 96.88 123 LEU A CA 1
ATOM 1051 C C . LEU A 1 123 ? -7.807 5.009 2.508 1.00 96.88 123 LEU A C 1
ATOM 1053 O O . LEU A 1 123 ? -7.828 6.203 2.794 1.00 96.88 123 LEU A O 1
ATOM 1057 N N . GLY A 1 124 ? -8.044 4.046 3.404 1.00 96.38 124 GLY A N 1
ATOM 1058 C CA . GLY A 1 124 ? -8.354 4.302 4.811 1.00 96.38 124 GLY A CA 1
ATOM 1059 C C . GLY A 1 124 ? -7.246 5.083 5.514 1.00 96.38 124 GLY A C 1
ATOM 1060 O O . GLY A 1 124 ? -7.505 6.138 6.082 1.00 96.38 124 GLY A O 1
ATOM 1061 N N . ARG A 1 125 ? -5.990 4.646 5.361 1.00 94.50 125 ARG A N 1
ATOM 1062 C CA . ARG A 1 125 ? -4.815 5.369 5.882 1.00 94.50 125 ARG A CA 1
ATOM 1063 C C . ARG A 1 125 ? -4.726 6.800 5.346 1.00 94.50 125 ARG A C 1
ATOM 1065 O O . ARG A 1 125 ? -4.558 7.733 6.110 1.00 94.50 125 ARG A O 1
ATOM 1072 N N . CYS A 1 126 ? -4.927 6.987 4.041 1.00 95.19 126 CYS A N 1
ATOM 1073 C CA . CYS A 1 126 ? -4.905 8.322 3.442 1.00 95.19 126 CYS A CA 1
ATOM 1074 C C . CYS A 1 126 ? -6.050 9.223 3.939 1.00 95.19 126 CYS A C 1
ATOM 1076 O O . CYS A 1 126 ? -5.886 10.436 3.997 1.00 95.19 126 CYS A O 1
ATOM 1078 N N . LEU A 1 127 ? -7.219 8.663 4.265 1.00 95.31 127 LEU A N 1
ATOM 1079 C CA . LEU A 1 127 ? -8.317 9.420 4.869 1.00 95.31 127 LEU A CA 1
ATOM 1080 C C . LEU A 1 127 ? -8.020 9.793 6.325 1.00 95.31 127 LEU A C 1
ATOM 1082 O O . LEU A 1 127 ? -8.412 10.882 6.738 1.00 95.31 127 LEU A O 1
ATOM 1086 N N . ALA A 1 128 ? -7.332 8.928 7.073 1.00 93.69 128 ALA A N 1
ATOM 1087 C CA . ALA A 1 128 ? -6.880 9.232 8.427 1.00 93.69 128 ALA A CA 1
ATOM 1088 C C . ALA A 1 128 ? -5.871 10.391 8.416 1.00 93.69 128 ALA A C 1
ATOM 1090 O O . ALA A 1 128 ? -6.080 11.364 9.131 1.00 93.69 128 ALA A O 1
ATOM 1091 N N . ASP A 1 129 ? -4.884 10.357 7.510 1.00 91.19 129 ASP A N 1
ATOM 1092 C CA . ASP A 1 129 ? -3.883 11.426 7.338 1.00 91.19 129 ASP A CA 1
ATOM 1093 C C . ASP A 1 129 ? -4.511 12.796 6.997 1.00 91.19 129 ASP A C 1
ATOM 1095 O O . ASP A 1 129 ? -3.942 13.843 7.286 1.00 91.19 129 ASP A O 1
ATOM 1099 N N . VAL A 1 130 ? -5.690 12.797 6.363 1.00 92.00 130 VAL A N 1
ATOM 1100 C CA . VAL A 1 130 ? -6.440 14.009 5.971 1.00 92.00 130 VAL A CA 1
ATOM 1101 C C . VAL A 1 130 ? -7.445 14.437 7.058 1.00 92.00 130 VAL A C 1
ATOM 1103 O O . VAL A 1 130 ? -8.252 15.339 6.842 1.00 92.00 130 VAL A O 1
ATOM 1106 N N . GLY A 1 131 ? -7.447 13.786 8.226 1.00 91.25 131 GLY A N 1
ATOM 1107 C CA . GLY A 1 131 ? -8.354 14.115 9.329 1.00 91.25 131 GLY A CA 1
ATOM 1108 C C . GLY A 1 131 ? -9.808 13.706 9.070 1.00 91.25 131 GLY A C 1
ATOM 1109 O O . GLY A 1 131 ? -10.739 14.331 9.571 1.00 91.25 131 GLY A O 1
ATOM 1110 N N . ARG A 1 132 ? -10.043 12.657 8.268 1.00 94.12 132 ARG A N 1
ATOM 1111 C CA . ARG A 1 132 ? -11.381 12.093 7.992 1.00 94.12 132 ARG A CA 1
ATOM 1112 C C . ARG A 1 132 ? -11.547 10.701 8.623 1.00 94.12 132 ARG A C 1
ATOM 1114 O O . ARG A 1 132 ? -11.762 9.725 7.891 1.00 94.12 132 ARG A O 1
ATOM 1121 N N . PRO A 1 133 ? -11.518 10.581 9.966 1.00 93.38 133 PRO A N 1
ATOM 1122 C CA . PRO A 1 133 ? -11.463 9.296 10.669 1.00 93.38 133 PRO A CA 1
ATOM 1123 C C . PRO A 1 133 ? -12.684 8.403 10.408 1.00 93.38 133 PRO A C 1
ATOM 1125 O O . PRO A 1 133 ? -12.536 7.205 10.187 1.00 93.38 133 PRO A O 1
ATOM 1128 N N . ARG A 1 134 ? -13.898 8.970 10.319 1.00 93.94 134 ARG A N 1
ATOM 1129 C CA . ARG A 1 134 ? -15.123 8.194 10.022 1.00 93.94 134 ARG A CA 1
ATOM 1130 C C . ARG A 1 134 ? -15.050 7.478 8.670 1.00 93.94 134 ARG A C 1
ATOM 1132 O O . ARG A 1 134 ? -15.441 6.321 8.547 1.00 93.94 134 ARG A O 1
ATOM 1139 N N . GLY A 1 135 ? -14.554 8.174 7.645 1.00 95.06 135 GLY A N 1
ATOM 1140 C CA . GLY A 1 135 ? -14.355 7.587 6.321 1.00 95.06 135 GLY A CA 1
ATOM 1141 C C . GLY A 1 135 ? -13.234 6.552 6.329 1.00 95.06 135 GLY A C 1
ATOM 1142 O O . GLY A 1 135 ? -13.383 5.489 5.735 1.00 95.06 135 GLY A O 1
ATOM 1143 N N . ALA A 1 136 ? -12.148 6.849 7.042 1.00 96.19 136 ALA A N 1
ATOM 1144 C CA . ALA A 1 136 ? -11.015 5.950 7.192 1.00 96.19 136 ALA A CA 1
ATOM 1145 C C . ALA A 1 136 ? -11.407 4.617 7.846 1.00 96.19 136 ALA A C 1
ATOM 1147 O O . ALA A 1 136 ? -11.087 3.565 7.292 1.00 96.19 136 ALA A O 1
ATOM 1148 N N . LEU A 1 137 ? -12.178 4.652 8.940 1.00 95.94 137 LEU A N 1
ATOM 1149 C CA . LEU A 1 137 ? -12.676 3.455 9.622 1.00 95.94 137 LEU A CA 1
ATOM 1150 C C . LEU A 1 137 ? -13.513 2.575 8.694 1.00 95.94 137 LEU A C 1
ATOM 1152 O O . LEU A 1 137 ? -13.248 1.382 8.610 1.00 95.94 137 LEU A O 1
ATOM 1156 N N . ARG A 1 138 ? -14.458 3.142 7.928 1.00 96.19 138 ARG A N 1
ATOM 1157 C CA . ARG A 1 138 ? -15.255 2.360 6.958 1.00 96.19 138 ARG A CA 1
ATOM 1158 C C . ARG A 1 138 ? -14.376 1.601 5.964 1.00 96.19 138 ARG A C 1
ATOM 1160 O O . ARG A 1 138 ? -14.638 0.442 5.656 1.00 96.19 138 ARG A O 1
ATOM 1167 N N . CYS A 1 139 ? -13.323 2.245 5.471 1.00 96.44 139 CYS A N 1
ATOM 1168 C CA . CYS A 1 139 ? -12.411 1.626 4.515 1.00 96.44 139 CYS A CA 1
ATOM 1169 C C . CYS A 1 139 ? -11.519 0.562 5.163 1.00 96.44 139 CYS A C 1
ATOM 1171 O O . CYS A 1 139 ? -11.289 -0.476 4.551 1.00 96.44 139 CYS A O 1
ATOM 1173 N N . LEU A 1 140 ? -11.054 0.784 6.395 1.00 95.75 140 LEU A N 1
ATOM 1174 C CA . LEU A 1 140 ? -10.272 -0.207 7.138 1.00 95.75 140 LEU A CA 1
ATOM 1175 C C . LEU A 1 140 ? -11.116 -1.420 7.549 1.00 95.75 140 LEU A C 1
ATOM 1177 O O . LEU A 1 140 ? -10.650 -2.541 7.382 1.00 95.75 140 LEU A O 1
ATOM 1181 N N . TYR A 1 141 ? -12.372 -1.225 7.962 1.00 95.44 141 TYR A N 1
ATOM 1182 C CA . TYR A 1 141 ? -13.317 -2.323 8.185 1.00 95.44 141 TYR A CA 1
ATOM 1183 C C . TYR A 1 141 ? -13.524 -3.142 6.910 1.00 95.44 141 TYR A C 1
ATOM 1185 O O . TYR A 1 141 ? -13.421 -4.366 6.941 1.00 95.44 141 TYR A O 1
ATOM 1193 N N . ARG A 1 142 ? -13.735 -2.490 5.756 1.00 96.00 142 ARG A N 1
ATOM 1194 C CA . ARG A 1 142 ? -13.855 -3.203 4.473 1.00 96.00 142 ARG A CA 1
ATOM 1195 C C . ARG A 1 142 ? -12.592 -4.000 4.143 1.00 96.00 142 ARG A C 1
ATOM 1197 O O . ARG A 1 142 ? -12.697 -5.131 3.685 1.00 96.00 142 ARG A O 1
ATOM 1204 N N . ALA A 1 143 ? -11.412 -3.435 4.393 1.00 95.44 143 ALA A N 1
ATOM 1205 C CA . ALA A 1 143 ? -10.151 -4.134 4.178 1.00 95.44 143 ALA A CA 1
ATOM 1206 C C . ALA A 1 143 ? -9.975 -5.346 5.102 1.00 95.44 143 ALA A C 1
ATOM 1208 O O . ALA A 1 143 ? -9.487 -6.383 4.657 1.00 95.44 143 ALA A O 1
ATOM 1209 N N . TRP A 1 144 ? -10.383 -5.223 6.365 1.00 93.56 144 TRP A N 1
ATOM 1210 C CA . TRP A 1 144 ? -10.355 -6.319 7.326 1.00 93.56 144 TRP A CA 1
ATOM 1211 C C . TRP A 1 144 ? -11.333 -7.433 6.944 1.00 93.56 144 TRP A C 1
ATOM 1213 O O . TRP A 1 144 ? -10.925 -8.584 6.898 1.00 93.56 144 TRP A O 1
ATOM 1223 N N . HIS A 1 145 ? -12.566 -7.116 6.538 1.00 93.06 145 HIS A N 1
ATOM 1224 C CA . HIS A 1 145 ? -13.515 -8.132 6.062 1.00 93.06 145 HIS A CA 1
ATOM 1225 C C . HIS A 1 145 ? -13.033 -8.879 4.811 1.00 93.06 145 HIS A C 1
ATOM 1227 O O . HIS A 1 145 ? -13.299 -10.067 4.671 1.00 93.06 145 HIS A O 1
ATOM 1233 N N . LEU A 1 146 ? -12.323 -8.200 3.903 1.00 94.38 146 LEU A N 1
ATOM 1234 C CA . LEU A 1 146 ? -11.761 -8.828 2.702 1.00 94.38 146 LEU A CA 1
ATOM 1235 C C . LEU A 1 146 ? -10.542 -9.711 3.007 1.00 94.38 146 LEU A C 1
ATOM 1237 O O . LEU A 1 146 ? -10.308 -10.693 2.309 1.00 94.38 146 LEU A O 1
ATOM 1241 N N . GLN A 1 147 ? -9.739 -9.356 4.013 1.00 91.94 147 GLN A N 1
ATOM 1242 C CA . GLN A 1 147 ? -8.585 -10.146 4.454 1.00 91.94 147 GLN A CA 1
ATOM 1243 C C . GLN A 1 147 ? -8.515 -10.207 5.986 1.00 91.94 147 GLN A C 1
ATOM 1245 O O . GLN A 1 147 ? -7.688 -9.507 6.586 1.00 91.94 147 GLN A O 1
ATOM 1250 N N . PRO A 1 148 ? -9.336 -11.068 6.619 1.00 87.94 148 PRO A N 1
ATOM 1251 C CA . PRO A 1 148 ? -9.427 -11.143 8.075 1.00 87.94 148 PRO A CA 1
ATOM 1252 C C . PRO A 1 148 ? -8.129 -11.620 8.730 1.00 87.94 148 PRO A C 1
ATOM 1254 O O . PRO A 1 148 ? -7.769 -11.131 9.791 1.00 87.94 148 PRO A O 1
ATOM 1257 N N . CYS A 1 149 ? -7.371 -12.492 8.057 1.00 86.38 149 CYS A N 1
ATOM 1258 C CA . CYS A 1 149 ? -6.092 -13.012 8.550 1.00 86.38 149 CYS A CA 1
ATOM 1259 C C . CYS A 1 149 ? -4.924 -12.016 8.411 1.00 86.38 149 CYS A C 1
ATOM 1261 O O . CYS A 1 149 ? -3.802 -12.317 8.812 1.00 86.38 149 CYS A O 1
ATOM 1263 N N . SER A 1 150 ? -5.145 -10.815 7.857 1.00 87.69 150 SER A N 1
ATOM 1264 C CA . SER A 1 150 ? -4.092 -9.803 7.733 1.00 87.69 150 SER A CA 1
ATOM 1265 C C . SER A 1 150 ? -3.939 -8.988 9.019 1.00 87.69 150 SER A C 1
ATOM 1267 O O . SER A 1 150 ? -4.626 -7.983 9.225 1.00 87.69 150 SER A O 1
ATOM 1269 N N . SER A 1 151 ? -2.967 -9.369 9.849 1.00 85.62 151 SER A N 1
ATOM 1270 C CA . SER A 1 151 ? -2.606 -8.658 11.085 1.00 85.62 151 SER A CA 1
ATOM 1271 C C . SER A 1 151 ? -2.224 -7.199 10.826 1.00 85.62 151 SER A C 1
ATOM 1273 O O . SER A 1 151 ? -2.551 -6.314 11.611 1.00 85.62 151 SER A O 1
ATOM 1275 N N . ARG A 1 152 ? -1.630 -6.901 9.662 1.00 88.25 152 ARG A N 1
ATOM 1276 C CA . ARG A 1 152 ? -1.332 -5.523 9.243 1.00 88.25 152 ARG A CA 1
ATOM 1277 C C . ARG A 1 152 ? -2.591 -4.670 9.083 1.00 88.25 152 ARG A C 1
ATOM 1279 O O . ARG A 1 152 ? -2.586 -3.515 9.499 1.00 88.25 152 ARG A O 1
ATOM 1286 N N . ASN A 1 153 ? -3.643 -5.189 8.447 1.00 90.56 153 ASN A N 1
ATOM 1287 C CA . ASN A 1 153 ? -4.894 -4.440 8.275 1.00 90.56 153 ASN A CA 1
ATOM 1288 C C . ASN A 1 153 ? -5.604 -4.249 9.616 1.00 90.56 153 ASN A C 1
ATOM 1290 O O . ASN A 1 153 ? -6.099 -3.154 9.887 1.00 90.56 153 ASN A O 1
ATOM 1294 N N . LEU A 1 154 ? -5.589 -5.288 10.454 1.00 91.69 154 LEU A N 1
ATOM 1295 C CA . LEU A 1 154 ? -6.122 -5.241 11.808 1.00 91.69 154 LEU A CA 1
ATOM 1296 C C . LEU A 1 154 ? -5.415 -4.180 12.660 1.00 91.69 154 LEU A C 1
ATOM 1298 O O . LEU A 1 154 ? -6.083 -3.353 13.271 1.00 91.69 154 LEU A O 1
ATOM 1302 N N . LEU A 1 155 ? -4.079 -4.147 12.640 1.00 91.31 155 LEU A N 1
ATOM 1303 C CA . LEU A 1 155 ? -3.288 -3.157 13.371 1.00 91.31 155 LEU A CA 1
ATOM 1304 C C . LEU A 1 155 ? -3.686 -1.731 12.980 1.00 91.31 155 LEU A C 1
ATOM 1306 O O . LEU A 1 155 ? -3.933 -0.904 13.847 1.00 91.31 155 LEU A O 1
ATOM 1310 N N . TRP A 1 156 ? -3.823 -1.448 11.681 1.00 93.25 156 TRP A N 1
ATOM 1311 C CA . TRP A 1 156 ? -4.262 -0.127 11.219 1.00 93.25 156 TRP A CA 1
ATOM 1312 C C . TRP A 1 156 ? -5.673 0.241 11.682 1.00 93.25 156 TRP A C 1
ATOM 1314 O O . TRP A 1 156 ? -5.920 1.402 12.004 1.00 93.25 156 TRP A O 1
ATOM 1324 N N . LEU A 1 157 ? -6.599 -0.720 11.683 1.00 94.19 157 LEU A N 1
ATOM 1325 C CA . LEU A 1 157 ? -7.963 -0.510 12.165 1.00 94.19 157 LEU A CA 1
ATOM 1326 C C . LEU A 1 157 ? -7.971 -0.193 13.665 1.00 94.19 157 LEU A C 1
ATOM 1328 O O . LEU A 1 157 ? -8.591 0.784 14.075 1.00 94.19 157 LEU A O 1
ATOM 1332 N N . VAL A 1 158 ? -7.248 -0.987 14.454 1.00 93.75 158 VAL A N 1
ATOM 1333 C CA . VAL A 1 158 ? -7.126 -0.828 15.905 1.00 93.75 158 VAL A CA 1
ATOM 1334 C C . VAL A 1 158 ? -6.473 0.504 16.26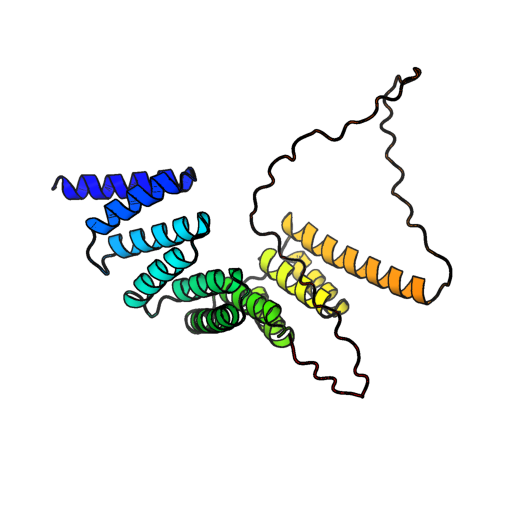4 1.00 93.75 158 VAL A C 1
ATOM 1336 O O . VAL A 1 158 ? -7.042 1.253 17.048 1.00 93.75 158 VAL A O 1
ATOM 1339 N N . GLU A 1 159 ? -5.342 0.850 15.648 1.00 92.56 159 GLU A N 1
ATOM 1340 C CA . GLU A 1 159 ? -4.659 2.134 15.869 1.00 92.56 159 GLU A CA 1
ATOM 1341 C C . GLU A 1 159 ? -5.594 3.320 15.592 1.00 92.56 159 GLU A C 1
ATOM 1343 O O . GLU A 1 159 ? -5.650 4.272 16.369 1.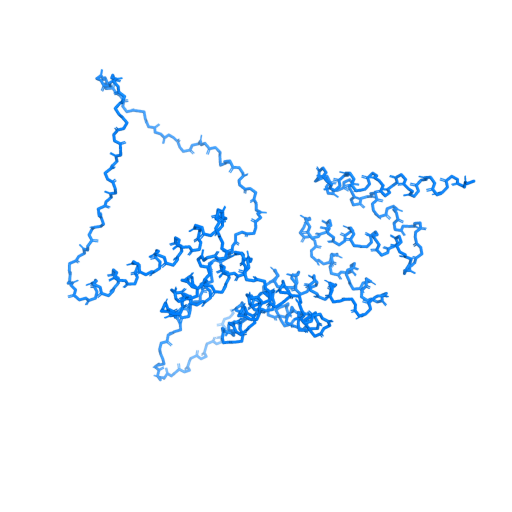00 92.56 159 GLU A O 1
ATOM 1348 N N . LEU A 1 160 ? -6.403 3.249 14.528 1.00 94.56 160 LEU A N 1
ATOM 1349 C CA . LEU A 1 160 ? -7.367 4.306 14.232 1.00 94.56 160 LEU A CA 1
ATOM 1350 C C . LEU A 1 160 ? -8.538 4.346 15.229 1.00 94.56 160 LEU A C 1
ATOM 1352 O O . LEU A 1 160 ? -9.018 5.433 15.542 1.00 94.56 160 LEU A O 1
ATOM 1356 N N . LEU A 1 161 ? -9.013 3.196 15.720 1.00 94.38 161 LEU A N 1
ATOM 1357 C CA . LEU A 1 161 ? -10.060 3.132 16.748 1.00 94.38 161 LEU A CA 1
ATOM 1358 C C . LEU A 1 161 ? -9.576 3.727 18.072 1.00 94.38 161 LEU A C 1
ATOM 1360 O O . LEU A 1 161 ? -10.290 4.535 18.663 1.00 94.38 161 LEU A O 1
ATOM 1364 N N . LEU A 1 162 ? -8.355 3.382 18.487 1.00 91.94 162 LEU A N 1
ATOM 1365 C CA . LEU A 1 162 ? -7.708 3.940 19.673 1.00 91.94 162 LEU A CA 1
ATOM 1366 C C . LEU A 1 162 ? -7.504 5.454 19.527 1.00 91.94 162 LEU A C 1
ATOM 1368 O O . LEU A 1 162 ? -7.856 6.198 20.433 1.00 91.94 162 LEU A O 1
ATOM 1372 N N . ALA A 1 163 ? -7.046 5.928 18.363 1.00 91.12 163 ALA A N 1
ATOM 1373 C CA . ALA A 1 163 ? -6.906 7.361 18.081 1.00 91.12 163 ALA A CA 1
ATOM 1374 C C . ALA A 1 163 ? -8.245 8.128 18.040 1.00 91.12 163 ALA A C 1
ATOM 1376 O O . ALA A 1 163 ? -8.253 9.355 18.086 1.00 91.12 163 ALA A O 1
ATOM 1377 N N . CYS A 1 164 ? -9.375 7.424 17.919 1.00 91.81 164 CYS A N 1
ATOM 1378 C CA . CYS A 1 164 ? -10.721 7.997 17.996 1.00 91.81 164 CYS A CA 1
ATOM 1379 C C . CYS A 1 164 ? -11.377 7.807 19.377 1.00 91.81 164 CYS A C 1
ATOM 1381 O O . CYS A 1 164 ? -12.591 7.978 19.473 1.00 91.81 164 CYS A O 1
ATOM 1383 N N . ASP A 1 165 ? -10.624 7.386 20.401 1.00 90.50 165 ASP A N 1
ATOM 1384 C CA . ASP A 1 165 ? -11.108 7.041 21.747 1.00 90.50 165 ASP A CA 1
ATOM 1385 C C . ASP A 1 165 ? -12.190 5.938 21.786 1.00 90.50 165 ASP A C 1
ATOM 1387 O O . ASP A 1 165 ? -12.932 5.784 22.759 1.00 90.50 165 ASP A O 1
ATOM 1391 N N . ARG A 1 166 ? -12.276 5.101 20.742 1.00 92.38 166 ARG A N 1
ATOM 1392 C CA . ARG A 1 166 ? -13.234 3.981 20.640 1.00 92.38 166 ARG A CA 1
ATOM 1393 C C . ARG A 1 166 ? -12.622 2.687 21.178 1.00 92.38 166 ARG A C 1
ATOM 1395 O O . ARG A 1 166 ? -12.509 1.688 20.465 1.00 92.38 166 ARG A O 1
ATOM 1402 N N . PHE A 1 167 ? -12.215 2.710 22.445 1.00 89.25 167 PHE A N 1
ATOM 1403 C CA . PHE A 1 167 ? -11.515 1.598 23.103 1.00 89.25 167 PHE A CA 1
ATOM 1404 C C . PHE A 1 167 ? -12.343 0.307 23.164 1.00 89.25 167 PHE A C 1
ATOM 1406 O O . PHE A 1 167 ? -11.814 -0.772 22.905 1.00 89.25 167 PHE A O 1
ATOM 1413 N N . ASP A 1 168 ? -13.642 0.416 23.448 1.00 89.69 168 ASP A N 1
ATOM 1414 C CA . ASP A 1 168 ? -14.523 -0.750 23.599 1.00 89.69 168 ASP A CA 1
ATOM 1415 C C . ASP A 1 168 ? -14.684 -1.497 22.267 1.00 89.69 168 ASP A C 1
ATOM 1417 O O . ASP A 1 168 ? -14.708 -2.725 22.209 1.00 89.69 168 ASP A O 1
ATOM 1421 N N . GLU A 1 169 ? -14.736 -0.758 21.158 1.00 92.81 169 GLU A N 1
ATOM 1422 C CA . GLU A 1 169 ? -14.762 -1.356 19.825 1.00 92.81 169 GLU A CA 1
ATOM 1423 C C . GLU A 1 169 ? -13.426 -1.980 19.447 1.00 92.81 169 GLU A C 1
ATOM 1425 O O . GLU A 1 169 ? -13.415 -3.068 18.874 1.00 92.81 169 GLU A O 1
ATOM 1430 N N . ALA A 1 170 ? -12.308 -1.336 19.794 1.00 91.81 170 ALA A N 1
ATOM 1431 C CA . ALA A 1 170 ? -10.984 -1.904 19.565 1.00 91.81 170 ALA A CA 1
ATOM 1432 C C . ALA A 1 170 ? -10.839 -3.262 20.274 1.00 91.81 170 ALA A C 1
ATOM 1434 O O . ALA A 1 170 ? -10.389 -4.228 19.657 1.00 91.81 170 ALA A O 1
ATOM 1435 N N . GLN A 1 171 ? -11.302 -3.372 21.525 1.00 90.19 171 GLN A N 1
ATOM 1436 C CA . GLN A 1 171 ? -11.341 -4.641 22.258 1.00 90.19 171 GLN A CA 1
ATOM 1437 C C . GLN A 1 171 ? -12.200 -5.698 21.560 1.00 90.19 171 GLN A C 1
ATOM 1439 O O . GLN A 1 171 ? -11.762 -6.837 21.414 1.00 90.19 171 GLN A O 1
ATOM 1444 N N . ARG A 1 172 ? -13.408 -5.337 21.105 1.00 90.56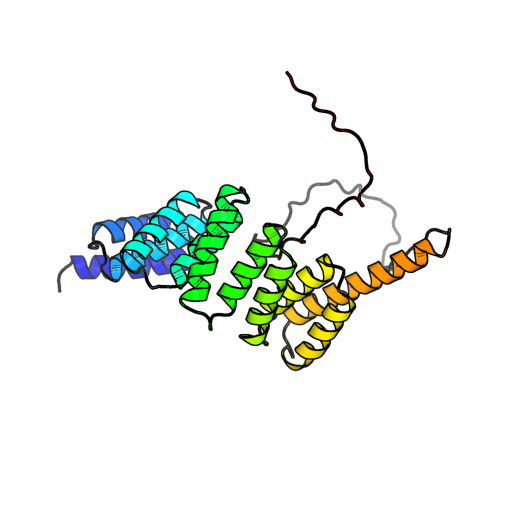 172 ARG A N 1
ATOM 1445 C CA . ARG A 1 172 ? -14.311 -6.270 20.406 1.00 90.56 172 ARG A CA 1
ATOM 1446 C C . ARG A 1 172 ? -13.699 -6.791 19.110 1.00 90.56 172 ARG A C 1
ATOM 1448 O O . ARG A 1 172 ? -13.749 -7.990 18.855 1.00 90.56 172 ARG A O 1
ATOM 1455 N N . VAL A 1 173 ? -13.098 -5.907 18.316 1.00 91.00 173 VAL A N 1
ATOM 1456 C CA . VAL A 1 173 ? -12.448 -6.267 17.048 1.00 91.00 173 VAL A CA 1
ATOM 1457 C C . VAL A 1 173 ? -11.274 -7.216 17.290 1.00 91.00 173 VAL A C 1
ATOM 1459 O O . VAL A 1 173 ? -11.151 -8.227 16.601 1.00 91.00 173 VAL A O 1
ATOM 1462 N N . VAL A 1 174 ? -10.446 -6.950 18.305 1.00 89.25 174 VAL A N 1
ATOM 1463 C CA . VAL A 1 174 ? -9.374 -7.872 18.708 1.00 89.25 174 VAL A CA 1
ATOM 1464 C C . VAL A 1 174 ? -9.966 -9.201 19.191 1.00 89.25 174 VAL A C 1
ATOM 1466 O O . VAL A 1 174 ? -9.568 -10.255 18.710 1.00 89.25 174 VAL A O 1
ATOM 1469 N N . ALA A 1 175 ? -10.982 -9.200 20.052 1.00 88.62 175 ALA A N 1
ATOM 1470 C CA . ALA A 1 175 ? -11.614 -10.439 20.511 1.00 88.62 175 ALA A CA 1
ATOM 1471 C C . ALA A 1 175 ? -12.135 -11.310 19.349 1.00 88.62 175 ALA A C 1
ATOM 1473 O O . ALA A 1 175 ? -11.910 -12.519 19.345 1.00 88.62 175 ALA A O 1
ATOM 1474 N N . GLN A 1 176 ? -12.748 -10.696 18.330 1.00 87.56 176 GLN A N 1
ATOM 1475 C CA . GLN A 1 176 ? -13.211 -11.382 17.117 1.00 87.56 176 GLN A CA 1
ATOM 1476 C C . GLN A 1 176 ? -12.057 -11.929 16.268 1.00 87.56 176 GLN A C 1
ATOM 1478 O O . GLN A 1 176 ? -12.145 -13.026 15.719 1.00 87.56 176 GLN A O 1
ATOM 1483 N N . ALA A 1 177 ? -10.959 -11.182 16.167 1.00 86.81 177 ALA A N 1
ATOM 1484 C CA . ALA A 1 177 ? -9.810 -11.564 15.357 1.00 86.81 177 ALA A CA 1
ATOM 1485 C C . ALA A 1 177 ? -8.902 -12.615 16.030 1.00 86.81 177 ALA A C 1
ATOM 1487 O O . ALA A 1 177 ? -8.099 -13.251 15.347 1.00 86.81 177 ALA A O 1
ATOM 1488 N N . ARG A 1 178 ? -9.052 -12.861 17.341 1.00 84.81 178 ARG A N 1
ATOM 1489 C CA . ARG A 1 178 ? -8.198 -13.774 18.128 1.00 84.81 178 ARG A CA 1
ATOM 1490 C C . ARG A 1 178 ? -8.050 -15.165 17.516 1.00 84.81 178 ARG A C 1
ATOM 1492 O O . ARG A 1 178 ? -6.948 -15.709 17.503 1.00 84.81 178 ARG A O 1
ATOM 1499 N N . PHE A 1 179 ? -9.138 -15.739 17.010 1.00 83.94 179 PHE A N 1
ATOM 1500 C CA . PHE A 1 179 ? -9.123 -17.089 16.439 1.00 83.94 179 PHE A CA 1
ATOM 1501 C C . PHE A 1 179 ? -8.500 -17.146 15.039 1.00 83.94 179 PHE A C 1
ATOM 1503 O O . PHE A 1 179 ? -8.022 -18.199 14.626 1.00 83.94 179 PHE A O 1
ATOM 1510 N N . LEU A 1 180 ? -8.459 -16.017 14.329 1.00 83.25 180 LEU A N 1
ATOM 1511 C CA . LEU A 1 180 ? -7.972 -15.928 12.952 1.00 83.25 180 LEU A CA 1
ATOM 1512 C C . LEU A 1 180 ? -6.444 -15.787 12.858 1.00 83.25 180 LEU A C 1
ATOM 1514 O O . LEU A 1 180 ? -5.875 -16.052 11.803 1.00 83.25 180 LEU A O 1
ATOM 1518 N N . HIS A 1 181 ? -5.773 -15.388 13.944 1.00 77.50 181 HIS A N 1
ATOM 1519 C CA . HIS A 1 181 ? -4.337 -15.071 13.956 1.00 77.50 181 HIS A CA 1
ATOM 1520 C C . HIS A 1 181 ? -3.494 -15.994 14.850 1.00 77.50 181 HIS A C 1
ATOM 1522 O O . HIS A 1 181 ? -2.500 -15.572 15.447 1.00 77.50 181 HIS A O 1
ATOM 1528 N N . ARG A 1 182 ? -3.871 -17.272 14.965 1.00 71.56 182 ARG A N 1
ATOM 1529 C CA . ARG A 1 182 ? -3.146 -18.232 15.808 1.00 71.56 182 ARG A CA 1
ATOM 1530 C C . ARG A 1 182 ? -1.706 -18.423 15.295 1.00 71.56 182 ARG A C 1
ATOM 1532 O O . ARG A 1 182 ? -1.509 -18.956 14.210 1.00 71.56 182 ARG A O 1
ATOM 1539 N N . GLY A 1 183 ? -0.713 -17.996 16.081 1.00 71.06 183 GLY A N 1
ATOM 1540 C CA . GLY A 1 183 ? 0.719 -18.162 15.776 1.00 71.06 183 GLY A CA 1
ATOM 1541 C C . GLY A 1 183 ? 1.391 -17.006 15.020 1.00 71.06 183 GLY A C 1
ATOM 1542 O O . GLY A 1 183 ? 2.574 -17.109 14.708 1.00 71.06 183 GLY A O 1
ATOM 1543 N N . ASP A 1 184 ? 0.688 -15.903 14.740 1.00 77.12 184 ASP A N 1
ATOM 1544 C CA . ASP A 1 184 ? 1.304 -14.717 14.127 1.00 77.12 184 ASP A CA 1
ATOM 1545 C C . ASP A 1 184 ? 2.014 -13.865 15.200 1.00 77.12 184 ASP A C 1
ATOM 1547 O O . ASP A 1 184 ? 1.402 -13.432 16.174 1.00 77.12 184 ASP A O 1
ATOM 1551 N N . VAL A 1 185 ? 3.305 -13.574 15.028 1.00 76.31 185 VAL A N 1
ATOM 1552 C CA . VAL A 1 185 ? 4.053 -12.665 15.925 1.00 76.31 185 VAL A CA 1
ATOM 1553 C C . VAL A 1 185 ? 3.458 -11.254 15.872 1.00 76.31 185 VAL A C 1
ATOM 1555 O O . VAL A 1 185 ? 3.353 -10.553 16.876 1.00 76.31 185 VAL A O 1
ATOM 1558 N N . SER A 1 186 ? 2.970 -10.853 14.698 1.00 79.00 186 SER A N 1
ATOM 1559 C CA . SER A 1 186 ? 2.355 -9.542 14.470 1.00 79.00 186 SER A CA 1
ATOM 1560 C C . SER A 1 186 ? 1.051 -9.366 15.255 1.00 79.00 186 SER A C 1
ATOM 1562 O O . SER A 1 186 ? 0.626 -8.240 15.506 1.00 79.00 186 SER A O 1
ATOM 1564 N N . TRP A 1 187 ? 0.401 -10.469 15.636 1.00 84.06 187 TRP A N 1
ATOM 1565 C CA . TRP A 1 187 ? -0.803 -10.457 16.460 1.00 84.06 187 TRP A CA 1
ATOM 1566 C C . TRP A 1 187 ? -0.509 -10.064 17.910 1.00 84.06 187 TRP A C 1
ATOM 1568 O O . TRP A 1 187 ? -1.288 -9.315 18.503 1.00 84.06 187 TRP A O 1
ATOM 1578 N N . GLN A 1 188 ? 0.632 -10.495 18.460 1.00 83.25 188 GLN A N 1
ATOM 1579 C CA . GLN A 1 188 ? 1.059 -10.091 19.804 1.00 83.25 188 GLN A CA 1
ATOM 1580 C C . GLN A 1 188 ? 1.164 -8.567 19.901 1.00 83.25 188 GLN A C 1
ATOM 1582 O O . GLN A 1 188 ? 0.601 -7.979 20.819 1.00 83.25 188 GLN A O 1
ATOM 1587 N N . LEU A 1 189 ? 1.740 -7.921 18.882 1.00 84.06 189 LEU A N 1
ATOM 1588 C CA . LEU A 1 189 ? 1.840 -6.462 18.812 1.00 84.06 189 LEU A CA 1
ATOM 1589 C C . LEU A 1 189 ? 0.468 -5.766 18.863 1.00 84.06 189 LEU A C 1
ATOM 1591 O O . LEU A 1 189 ? 0.321 -4.732 19.512 1.00 84.06 189 LEU A O 1
ATOM 1595 N N . VAL A 1 190 ? -0.550 -6.313 18.189 1.00 85.81 190 VAL A N 1
ATOM 1596 C CA . VAL A 1 190 ? -1.912 -5.748 18.217 1.00 85.81 190 VAL A CA 1
ATOM 1597 C C . VAL A 1 190 ? -2.512 -5.858 19.621 1.00 85.81 190 VAL A C 1
ATOM 1599 O O . VAL A 1 190 ? -3.083 -4.888 20.124 1.00 85.81 190 VAL A O 1
ATOM 1602 N N . CYS A 1 191 ? -2.357 -7.015 20.268 1.00 86.19 191 CYS A N 1
ATOM 1603 C CA . CYS A 1 191 ? -2.821 -7.239 21.637 1.00 86.19 191 CYS A CA 1
ATOM 1604 C C . CYS A 1 191 ? -2.131 -6.307 22.636 1.00 86.19 191 CYS A C 1
ATOM 1606 O O . CYS A 1 191 ? -2.807 -5.673 23.444 1.00 86.19 191 CYS A O 1
ATOM 1608 N N . GLU A 1 192 ? -0.805 -6.187 22.554 1.00 88.00 192 GLU A N 1
ATOM 1609 C CA . GLU A 1 192 ? -0.012 -5.291 23.398 1.00 88.00 192 GLU A CA 1
ATOM 1610 C C . GLU A 1 192 ? -0.439 -3.837 23.224 1.00 88.00 192 GLU A C 1
ATOM 1612 O O . GLU A 1 192 ? -0.622 -3.126 24.210 1.00 88.00 192 GLU A O 1
ATOM 1617 N N . ARG A 1 193 ? -0.670 -3.395 21.981 1.00 87.62 193 ARG A N 1
ATOM 1618 C CA . ARG A 1 193 ? -1.139 -2.035 21.696 1.00 87.62 193 ARG A CA 1
ATOM 1619 C C . ARG A 1 193 ? -2.470 -1.719 22.364 1.00 87.62 193 ARG A C 1
ATOM 1621 O O . ARG A 1 193 ? -2.584 -0.679 23.012 1.00 87.62 193 ARG A O 1
ATOM 1628 N N . VAL A 1 194 ? -3.458 -2.605 22.239 1.00 88.88 194 VAL A N 1
ATOM 1629 C CA . VAL A 1 194 ? -4.763 -2.416 22.890 1.00 88.88 194 VAL A CA 1
ATOM 1630 C C . VAL A 1 194 ? -4.633 -2.494 24.407 1.00 88.88 194 VAL A C 1
ATOM 1632 O O . VAL A 1 194 ? -5.158 -1.624 25.098 1.00 88.88 194 VAL A O 1
ATOM 1635 N N . GLY A 1 195 ? -3.905 -3.484 24.929 1.00 88.06 195 GLY A N 1
ATOM 1636 C CA . GLY A 1 195 ? -3.675 -3.645 26.365 1.00 88.06 195 GLY A CA 1
ATOM 1637 C C . GLY A 1 195 ? -3.029 -2.409 26.990 1.00 88.06 195 GLY A C 1
ATOM 1638 O O . GLY A 1 195 ? -3.541 -1.874 27.973 1.00 88.06 195 GLY A O 1
ATOM 1639 N N . PHE A 1 196 ? -1.966 -1.893 26.370 1.00 89.12 196 PHE A N 1
ATOM 1640 C CA . PHE A 1 196 ? -1.291 -0.673 26.804 1.00 89.12 196 PHE A CA 1
ATOM 1641 C C . PHE A 1 196 ? -2.235 0.535 26.801 1.00 89.12 196 PHE A C 1
ATOM 1643 O O . PHE A 1 196 ? -2.306 1.265 27.788 1.00 89.12 196 PHE A O 1
ATOM 1650 N N . ALA A 1 197 ? -3.000 0.728 25.723 1.00 87.62 197 ALA A N 1
ATOM 1651 C CA . ALA A 1 197 ? -3.918 1.858 25.604 1.00 87.62 197 ALA A CA 1
ATOM 1652 C C . ALA A 1 197 ? -5.032 1.832 26.672 1.00 87.62 197 ALA A C 1
ATOM 1654 O O . ALA A 1 197 ? -5.403 2.871 27.220 1.00 87.62 197 ALA A O 1
ATOM 1655 N N . LEU A 1 198 ? -5.537 0.645 27.015 1.00 87.38 198 LEU A N 1
ATOM 1656 C CA . LEU A 1 198 ? -6.545 0.470 28.064 1.00 87.38 198 LEU A CA 1
ATOM 1657 C C . LEU A 1 198 ? -5.989 0.734 29.463 1.00 87.38 198 LEU A C 1
ATOM 1659 O O . LEU A 1 198 ? -6.631 1.434 30.246 1.00 87.38 198 LEU A O 1
ATOM 1663 N N . LEU A 1 199 ? -4.800 0.207 29.767 1.00 87.25 199 LEU A N 1
ATOM 1664 C CA . LEU A 1 199 ? -4.121 0.455 31.041 1.00 87.25 199 LEU A CA 1
ATOM 1665 C C . LEU A 1 199 ? -3.829 1.946 31.220 1.00 87.25 199 LEU A C 1
ATOM 1667 O O . LEU A 1 199 ? -4.107 2.508 32.279 1.00 87.25 199 LEU A O 1
ATOM 1671 N N . GLN A 1 200 ? -3.356 2.606 30.160 1.00 85.56 200 GLN A N 1
ATOM 1672 C CA . GLN A 1 200 ? -3.118 4.045 30.162 1.00 85.56 200 GLN A CA 1
ATOM 1673 C C . GLN A 1 200 ? -4.407 4.828 30.456 1.00 85.56 200 GLN A C 1
ATOM 1675 O O . GLN A 1 200 ? -4.401 5.734 31.291 1.00 85.56 200 GLN A O 1
ATOM 1680 N N . ARG A 1 201 ? -5.534 4.457 29.832 1.00 84.38 201 ARG A N 1
ATOM 1681 C CA . ARG A 1 201 ? -6.844 5.070 30.106 1.00 84.38 201 ARG A CA 1
ATOM 1682 C C . ARG A 1 201 ? -7.284 4.849 31.554 1.00 84.38 201 ARG A C 1
ATOM 1684 O O . ARG A 1 201 ? -7.695 5.799 32.216 1.00 84.38 201 ARG A O 1
ATOM 1691 N N . GLN A 1 202 ? -7.170 3.620 32.058 1.00 85.94 202 GLN A N 1
ATOM 1692 C CA . GLN A 1 202 ? -7.534 3.279 33.436 1.00 85.94 202 GLN A CA 1
ATOM 1693 C C . GLN A 1 202 ? -6.718 4.102 34.443 1.00 85.94 202 GLN A C 1
ATOM 1695 O O . GLN A 1 202 ? -7.270 4.648 35.402 1.00 85.94 202 GLN A O 1
ATOM 1700 N N . GLN A 1 203 ? -5.416 4.257 34.197 1.00 82.00 203 GLN A N 1
ATOM 1701 C CA . GLN A 1 203 ? -4.541 5.080 35.024 1.00 82.00 203 GLN A CA 1
ATOM 1702 C C . GLN A 1 203 ? -4.944 6.557 34.985 1.00 82.00 203 GLN A C 1
ATOM 1704 O O . GLN A 1 203 ? -5.050 7.176 36.038 1.00 82.00 203 GLN A O 1
ATOM 1709 N N . GLN A 1 204 ? -5.238 7.114 33.807 1.00 80.38 204 GLN A N 1
ATOM 1710 C CA . GLN A 1 204 ? -5.704 8.501 33.680 1.00 80.38 204 GLN A CA 1
ATOM 1711 C C . GLN A 1 204 ? -7.027 8.737 34.417 1.00 80.38 204 GLN A C 1
ATOM 1713 O O . GLN A 1 204 ? -7.186 9.765 35.073 1.00 80.38 204 GLN A O 1
ATOM 1718 N N . THR A 1 205 ? -7.968 7.787 34.359 1.00 79.19 205 THR A N 1
ATOM 1719 C CA . THR A 1 205 ? -9.224 7.888 35.119 1.00 79.19 205 THR A CA 1
ATOM 1720 C C . THR A 1 205 ? -9.001 7.817 36.629 1.00 79.19 205 THR A C 1
ATOM 1722 O O . THR A 1 205 ? -9.611 8.591 37.359 1.00 79.19 205 THR A O 1
ATOM 1725 N N . ARG A 1 206 ? -8.085 6.959 37.100 1.00 75.06 206 ARG A N 1
ATOM 1726 C CA . ARG A 1 206 ? -7.723 6.854 38.524 1.00 75.06 206 ARG A CA 1
ATOM 1727 C C . ARG A 1 206 ? -6.991 8.101 39.025 1.00 75.06 206 ARG A C 1
ATOM 1729 O O . ARG A 1 206 ? -7.335 8.613 40.080 1.00 75.06 206 ARG A O 1
ATOM 1736 N N . ALA A 1 207 ? -6.054 8.635 38.242 1.00 65.12 207 ALA A N 1
ATOM 1737 C CA . ALA A 1 207 ? -5.322 9.861 38.563 1.00 65.12 207 ALA A CA 1
ATOM 1738 C C . ALA A 1 207 ? -6.231 11.101 38.624 1.00 65.12 207 ALA A C 1
ATOM 1740 O O . ALA A 1 207 ? -5.978 12.007 39.405 1.00 65.12 207 ALA A O 1
ATOM 1741 N N . ARG A 1 208 ? -7.321 11.149 37.843 1.00 63.44 208 ARG A N 1
ATOM 1742 C CA . ARG A 1 208 ? -8.334 12.216 37.965 1.00 63.44 208 ARG A CA 1
ATOM 1743 C C . ARG A 1 208 ? -9.186 12.102 39.234 1.00 63.44 208 ARG A C 1
ATOM 1745 O O . ARG A 1 208 ? -9.756 13.102 39.651 1.00 63.44 208 ARG A O 1
ATOM 1752 N N . GLY A 1 209 ? -9.290 10.908 39.820 1.00 64.81 209 GLY A N 1
ATOM 1753 C CA . GLY A 1 209 ? -10.061 10.639 41.039 1.00 64.81 209 GLY A CA 1
ATOM 1754 C C . GLY A 1 209 ? -9.241 10.628 42.334 1.00 64.81 209 GLY A C 1
ATOM 1755 O O . GLY A 1 209 ? -9.823 10.547 43.410 1.00 64.81 209 GLY A O 1
ATOM 1756 N N . SER A 1 210 ? -7.908 10.694 42.270 1.00 51.78 210 SER A N 1
ATOM 1757 C CA . SER A 1 210 ? -7.028 10.696 43.446 1.00 51.78 210 SER A CA 1
ATOM 1758 C C . SER A 1 210 ? -5.940 11.768 43.303 1.00 51.78 210 SER A C 1
ATOM 1760 O O . SER A 1 210 ? -5.211 11.740 42.316 1.00 51.78 210 SER A O 1
ATOM 1762 N N . PRO A 1 211 ? -5.778 12.693 44.270 1.00 54.94 211 PRO A N 1
ATOM 1763 C CA . PRO A 1 211 ? -4.854 13.828 44.159 1.00 54.94 211 PRO A CA 1
ATOM 1764 C C . PRO A 1 211 ? -3.364 13.467 44.322 1.00 54.94 211 PRO A C 1
ATOM 1766 O O . PRO A 1 211 ? -2.514 14.348 44.231 1.00 54.94 211 PRO A O 1
ATOM 1769 N N . ALA A 1 212 ? -3.024 12.198 44.566 1.00 51.50 212 ALA A N 1
ATOM 1770 C CA . ALA A 1 212 ? -1.648 11.762 44.794 1.00 51.50 212 ALA A CA 1
ATOM 1771 C C . ALA A 1 212 ? -1.017 11.153 43.523 1.00 51.50 212 ALA A C 1
ATOM 1773 O O . ALA A 1 212 ? -1.661 10.345 42.845 1.00 51.50 212 ALA A O 1
ATOM 1774 N N . PRO A 1 213 ? 0.246 11.483 43.193 1.00 54.09 213 PRO A N 1
ATOM 1775 C CA . PRO A 1 213 ? 0.943 10.881 42.064 1.00 54.09 213 PRO A CA 1
ATOM 1776 C C . PRO A 1 213 ? 1.156 9.381 42.301 1.00 54.09 213 PRO A C 1
ATOM 1778 O O . PRO A 1 213 ? 1.777 8.966 43.276 1.00 54.09 213 PRO A O 1
ATOM 1781 N N . ILE A 1 214 ? 0.650 8.555 41.385 1.00 57.78 214 ILE A N 1
ATOM 1782 C CA . ILE A 1 214 ? 0.843 7.102 41.417 1.00 57.78 214 ILE A CA 1
ATOM 1783 C C . ILE A 1 214 ? 2.201 6.794 40.775 1.00 57.78 214 ILE A C 1
ATOM 1785 O O . ILE A 1 214 ? 2.333 6.827 39.549 1.00 57.78 214 ILE A O 1
ATOM 1789 N N . LEU A 1 215 ? 3.210 6.497 41.599 1.00 53.81 215 LEU A N 1
ATOM 1790 C CA . LEU A 1 215 ? 4.465 5.894 41.148 1.00 53.81 215 LEU A CA 1
ATOM 1791 C C . LEU A 1 215 ? 4.172 4.481 40.630 1.00 53.81 215 LEU A C 1
ATOM 1793 O O . LEU A 1 215 ? 3.622 3.645 41.346 1.00 53.81 215 LEU A O 1
ATOM 1797 N N . LEU A 1 216 ? 4.517 4.220 39.369 1.00 53.34 216 LEU A N 1
ATOM 1798 C CA . LEU A 1 216 ? 4.442 2.873 38.812 1.00 53.34 216 LEU A CA 1
ATOM 1799 C C . LEU A 1 216 ? 5.460 1.977 39.534 1.00 53.34 216 LEU A C 1
ATOM 1801 O O . LEU A 1 216 ? 6.605 2.405 39.705 1.00 53.34 216 LEU A O 1
ATOM 1805 N N . PRO A 1 217 ? 5.101 0.735 39.908 1.00 46.91 217 PRO A N 1
ATOM 1806 C CA . PRO A 1 217 ? 6.109 -0.234 40.286 1.00 46.91 217 PRO A CA 1
ATOM 1807 C C . PRO A 1 217 ? 6.948 -0.493 39.038 1.00 46.91 217 PRO A C 1
ATOM 1809 O O . PRO A 1 217 ? 6.470 -1.069 38.057 1.00 46.91 217 PRO A O 1
ATOM 1812 N N . PHE A 1 218 ? 8.197 -0.029 39.046 1.00 46.06 218 PHE A N 1
ATOM 1813 C CA . PHE A 1 218 ? 9.180 -0.579 38.128 1.00 46.06 218 PHE A CA 1
ATOM 1814 C C . PHE A 1 218 ? 9.149 -2.098 38.329 1.00 46.06 218 PHE A C 1
ATOM 1816 O O . PHE A 1 218 ? 9.161 -2.535 39.487 1.00 46.06 218 PHE A O 1
ATOM 1823 N N . PRO A 1 219 ? 9.061 -2.915 37.259 1.00 45.50 219 PRO A N 1
ATOM 1824 C CA . PRO A 1 219 ? 9.274 -4.344 37.422 1.00 45.50 219 PRO A CA 1
ATOM 1825 C C . PRO A 1 219 ? 10.600 -4.489 38.175 1.00 45.50 219 PRO A C 1
ATOM 1827 O O . PRO A 1 219 ? 11.560 -3.805 37.795 1.00 45.50 219 PRO A O 1
ATOM 1830 N N . PRO A 1 220 ? 10.649 -5.257 39.282 1.00 39.06 220 PRO A N 1
ATOM 1831 C CA . PRO A 1 220 ? 11.876 -5.388 40.046 1.00 39.06 220 PRO A CA 1
ATOM 1832 C C . PRO A 1 220 ? 12.955 -5.783 39.052 1.00 39.06 220 PRO A C 1
ATOM 1834 O O . PRO A 1 220 ? 12.765 -6.729 38.283 1.00 39.06 220 PRO A O 1
ATOM 1837 N N . ALA A 1 221 ? 14.030 -4.992 38.993 1.00 45.22 221 ALA A N 1
ATOM 1838 C CA . ALA A 1 221 ? 15.165 -5.327 38.159 1.00 45.22 221 ALA A CA 1
ATOM 1839 C C . ALA A 1 221 ? 15.510 -6.774 38.496 1.00 45.22 221 ALA A C 1
ATOM 1841 O O . ALA A 1 221 ? 15.784 -7.080 39.659 1.00 45.22 221 ALA A O 1
ATOM 1842 N N . VAL A 1 222 ? 15.401 -7.668 37.511 1.00 40.81 222 VAL A N 1
ATOM 1843 C CA . VAL A 1 222 ? 15.901 -9.028 37.660 1.00 40.81 222 VAL A CA 1
ATOM 1844 C C . VAL A 1 222 ? 17.374 -8.832 37.967 1.00 40.81 222 VAL A C 1
ATOM 1846 O O . VAL A 1 222 ? 18.147 -8.460 37.084 1.00 40.81 222 VAL A O 1
ATOM 1849 N N . ARG A 1 223 ? 17.741 -8.951 39.248 1.00 35.81 223 ARG A N 1
ATOM 1850 C CA . ARG A 1 223 ? 19.134 -8.977 39.667 1.00 35.81 223 ARG A CA 1
ATOM 1851 C C . ARG A 1 223 ? 19.692 -10.198 38.966 1.00 35.81 223 ARG A C 1
ATOM 1853 O O . ARG A 1 223 ? 19.427 -11.319 39.387 1.00 35.81 223 ARG A O 1
ATOM 1860 N N . ALA A 1 224 ? 20.395 -9.978 37.861 1.00 40.50 224 ALA A N 1
ATOM 1861 C CA . ALA A 1 224 ? 21.311 -10.971 37.356 1.00 40.50 224 ALA A CA 1
ATOM 1862 C C . ALA A 1 224 ? 22.276 -11.213 38.515 1.00 40.50 224 ALA A C 1
ATOM 1864 O O . ALA A 1 224 ? 23.067 -10.339 38.866 1.00 40.50 224 ALA A O 1
ATOM 1865 N N . THR A 1 225 ? 22.109 -12.341 39.195 1.00 34.69 225 THR A N 1
ATOM 1866 C CA . THR A 1 225 ? 23.061 -12.831 40.180 1.00 34.69 225 THR A CA 1
ATOM 1867 C C . THR A 1 225 ? 24.313 -13.196 39.402 1.00 34.69 225 THR A C 1
ATOM 1869 O O . THR A 1 225 ? 24.486 -14.339 38.991 1.00 34.69 225 THR A O 1
ATOM 1872 N N . HIS A 1 226 ? 25.142 -12.197 39.116 1.00 37.00 226 HIS A N 1
ATOM 1873 C CA . HIS A 1 226 ? 26.540 -12.447 38.840 1.00 37.00 226 HIS A CA 1
ATOM 1874 C C . HIS A 1 226 ? 27.189 -12.713 40.200 1.00 37.00 226 HIS A C 1
ATOM 1876 O O . HIS A 1 226 ? 27.151 -11.822 41.054 1.00 37.00 226 HIS A O 1
ATOM 1882 N N . PRO A 1 227 ? 27.697 -13.931 40.452 1.00 40.31 227 PRO A N 1
ATOM 1883 C CA . PRO A 1 227 ? 28.602 -14.120 41.566 1.00 40.31 227 PRO A CA 1
ATOM 1884 C C . PRO A 1 227 ? 29.852 -13.296 41.241 1.00 40.31 227 PRO A C 1
ATOM 1886 O O . PRO A 1 227 ? 30.300 -13.291 40.096 1.00 40.31 227 PRO A O 1
ATOM 1889 N N . ASP A 1 228 ? 30.349 -12.576 42.241 1.00 45.31 228 ASP A N 1
ATOM 1890 C CA . ASP A 1 228 ? 31.589 -11.790 42.230 1.00 45.31 228 ASP A CA 1
ATOM 1891 C C . ASP A 1 228 ? 31.436 -10.327 41.781 1.00 45.31 228 ASP A C 1
ATOM 1893 O O . ASP A 1 228 ? 31.681 -9.952 40.636 1.00 45.31 228 ASP A O 1
ATOM 1897 N N . ALA A 1 229 ? 31.074 -9.459 42.733 1.00 36.50 229 ALA A N 1
ATOM 1898 C CA . ALA A 1 229 ? 31.276 -8.014 42.605 1.00 36.50 229 ALA A CA 1
ATOM 1899 C C . ALA A 1 229 ? 31.487 -7.327 43.969 1.00 36.50 229 ALA A C 1
ATOM 1901 O O . ALA A 1 229 ? 30.909 -6.277 44.240 1.00 36.50 229 ALA A O 1
ATOM 1902 N N . ASP A 1 230 ? 32.349 -7.897 44.816 1.00 36.06 230 ASP A N 1
ATOM 1903 C CA . ASP A 1 230 ? 33.087 -7.110 45.807 1.00 36.06 230 ASP A CA 1
ATOM 1904 C C . ASP A 1 230 ? 34.358 -6.582 45.135 1.00 36.06 230 ASP A C 1
ATOM 1906 O O . ASP A 1 230 ? 35.405 -7.221 45.123 1.00 36.06 230 ASP A O 1
ATOM 1910 N N . SER A 1 231 ? 34.266 -5.418 44.500 1.00 35.88 231 SER A N 1
ATOM 1911 C CA . SER A 1 231 ? 35.382 -4.470 44.417 1.00 35.88 231 SER A CA 1
ATOM 1912 C C . SER A 1 231 ? 34.934 -3.175 43.755 1.00 35.88 231 SER A C 1
ATOM 1914 O O . SER A 1 231 ? 34.282 -3.120 42.716 1.00 35.88 231 SER A O 1
ATOM 1916 N N . ARG A 1 232 ? 35.292 -2.096 44.440 1.00 37.66 232 ARG A N 1
ATOM 1917 C CA . ARG A 1 232 ? 35.108 -0.703 44.062 1.00 37.66 232 ARG A CA 1
ATOM 1918 C C . ARG A 1 232 ? 35.735 -0.436 42.695 1.00 37.66 232 ARG A C 1
ATOM 1920 O O . ARG A 1 232 ? 36.919 -0.698 42.523 1.00 37.66 232 ARG A O 1
ATOM 1927 N N . THR A 1 233 ? 34.979 0.174 41.787 1.00 33.62 233 THR A N 1
ATOM 1928 C CA . THR A 1 233 ? 35.355 1.361 40.988 1.00 33.62 233 THR A CA 1
ATOM 1929 C C . THR A 1 233 ? 34.273 1.605 39.941 1.00 33.62 233 THR A C 1
ATOM 1931 O O . THR A 1 233 ? 34.026 0.780 39.070 1.00 33.62 233 THR A O 1
ATOM 1934 N N . SER A 1 234 ? 33.602 2.752 40.029 1.00 35.00 234 SER A N 1
ATOM 1935 C CA . SER A 1 234 ? 32.736 3.250 38.961 1.00 35.00 234 SER A CA 1
ATOM 1936 C C . SER A 1 234 ? 33.584 3.594 37.733 1.00 35.00 234 SER A C 1
ATOM 1938 O O . SER A 1 234 ? 34.455 4.457 37.858 1.00 35.00 234 SER A O 1
ATOM 1940 N N . PRO A 1 235 ? 33.319 3.047 36.534 1.00 33.44 235 PRO A N 1
ATOM 1941 C CA . PRO A 1 235 ? 33.758 3.683 35.311 1.00 33.44 235 PRO A CA 1
ATOM 1942 C C . PRO A 1 235 ? 32.632 4.588 34.805 1.00 33.44 235 PRO A C 1
ATOM 1944 O O . PRO A 1 235 ? 31.495 4.162 34.592 1.00 33.44 235 PRO A O 1
ATOM 1947 N N . ALA A 1 236 ? 32.958 5.864 34.621 1.00 35.53 236 ALA A N 1
ATOM 1948 C CA . ALA A 1 236 ? 32.126 6.808 33.896 1.00 35.53 236 ALA A CA 1
ATOM 1949 C C . ALA A 1 236 ? 31.818 6.250 32.495 1.00 35.53 236 ALA A C 1
ATOM 1951 O O . ALA A 1 236 ? 32.722 6.040 31.685 1.00 35.53 236 ALA A O 1
ATOM 1952 N N . ILE A 1 237 ? 30.540 5.999 32.204 1.00 35.12 237 ILE A N 1
ATOM 1953 C CA . ILE A 1 237 ? 30.100 5.590 30.870 1.00 35.12 237 ILE A CA 1
ATOM 1954 C C . ILE A 1 237 ? 30.056 6.844 29.994 1.00 35.12 237 ILE A C 1
ATOM 1956 O O . ILE A 1 237 ? 29.132 7.653 30.060 1.00 35.12 237 ILE A O 1
ATOM 1960 N N . ASN A 1 238 ? 31.102 6.995 29.188 1.00 32.12 238 ASN A N 1
ATOM 1961 C CA . ASN A 1 238 ? 31.205 7.960 28.100 1.00 32.12 238 ASN A CA 1
ATOM 1962 C C . ASN A 1 238 ? 30.172 7.616 26.997 1.00 32.12 238 ASN A C 1
ATOM 1964 O O . ASN A 1 238 ? 30.000 6.435 26.675 1.00 32.12 238 ASN A O 1
ATOM 1968 N N . PRO A 1 239 ? 29.477 8.593 26.384 1.00 40.97 239 PRO A N 1
ATOM 1969 C CA . PRO A 1 239 ? 28.388 8.338 25.449 1.00 40.97 239 PRO A CA 1
ATOM 1970 C C . PRO A 1 239 ? 28.926 8.161 24.024 1.00 40.97 239 PRO A C 1
ATOM 1972 O O . PRO A 1 239 ? 28.764 9.029 23.173 1.00 40.97 239 PRO A O 1
ATOM 1975 N N . THR A 1 240 ? 29.562 7.030 23.734 1.00 38.31 240 THR A N 1
ATOM 1976 C CA . THR A 1 240 ? 30.038 6.723 22.375 1.00 38.31 240 THR A CA 1
ATOM 1977 C C . THR A 1 240 ? 29.939 5.230 22.086 1.00 38.31 240 THR A C 1
ATOM 1979 O O . THR A 1 240 ? 30.923 4.502 22.084 1.00 38.31 240 THR A O 1
ATOM 1982 N N . VAL A 1 241 ? 28.722 4.770 21.777 1.00 36.25 241 VAL A N 1
ATOM 1983 C CA . VAL A 1 241 ? 28.512 3.529 21.017 1.00 36.25 241 VAL A CA 1
ATOM 1984 C C . VAL A 1 241 ? 27.548 3.827 19.860 1.00 36.25 241 VAL A C 1
ATOM 1986 O O . VAL A 1 241 ? 26.479 4.405 20.084 1.00 36.25 241 VAL A O 1
ATOM 1989 N N . PRO A 1 242 ? 27.910 3.492 18.608 1.00 30.70 242 PRO A N 1
ATOM 1990 C CA . PRO A 1 242 ? 27.105 3.793 17.433 1.00 30.70 242 PRO A CA 1
ATOM 1991 C C . PRO A 1 242 ? 25.838 2.929 17.397 1.00 30.70 242 PRO A C 1
ATOM 1993 O O . PRO A 1 242 ? 25.872 1.721 17.623 1.00 30.70 242 PRO A O 1
ATOM 1996 N N . LYS A 1 243 ? 24.702 3.564 17.083 1.00 32.34 243 LYS A N 1
ATOM 1997 C CA . LYS A 1 243 ? 23.403 2.903 16.893 1.00 32.34 243 LYS A CA 1
ATOM 1998 C C . LYS A 1 243 ? 23.520 1.777 15.849 1.00 32.34 243 LYS A C 1
ATOM 2000 O O . LYS A 1 243 ? 23.915 2.074 14.719 1.00 32.34 243 LYS A O 1
ATOM 2005 N N . PRO A 1 244 ? 23.099 0.533 16.140 1.00 30.50 244 PRO A N 1
ATOM 2006 C CA . PRO A 1 244 ? 22.894 -0.454 15.091 1.00 30.50 244 PRO A CA 1
ATOM 2007 C C . PRO A 1 244 ? 21.740 0.021 14.200 1.00 30.50 244 PRO A C 1
ATOM 2009 O O . PRO A 1 244 ? 20.644 0.333 14.672 1.00 30.50 244 PRO A O 1
ATOM 2012 N N . GLY A 1 245 ? 22.021 0.142 12.902 1.00 36.19 245 GLY A N 1
ATOM 2013 C CA . GLY A 1 245 ? 21.086 0.621 11.892 1.00 36.19 245 GLY A CA 1
ATOM 2014 C C . GLY A 1 245 ? 19.881 -0.304 11.753 1.00 36.19 245 GLY A C 1
ATOM 2015 O O . GLY A 1 245 ? 19.896 -1.246 10.965 1.00 36.19 245 GLY A O 1
ATOM 2016 N N . LEU A 1 246 ? 18.814 -0.005 12.492 1.00 34.78 246 LEU A N 1
ATOM 2017 C CA . LEU A 1 246 ? 17.485 -0.534 12.221 1.00 34.78 246 LEU A CA 1
ATOM 2018 C C . LEU A 1 246 ? 17.004 0.052 10.894 1.00 34.78 246 LEU A C 1
ATOM 2020 O O . LEU A 1 246 ? 16.775 1.256 10.761 1.00 34.78 246 LEU A O 1
ATOM 2024 N N . GLY A 1 247 ? 16.896 -0.826 9.898 1.00 32.09 247 GLY A N 1
ATOM 2025 C CA . GLY A 1 247 ? 16.343 -0.513 8.594 1.00 32.09 247 GLY A CA 1
ATOM 2026 C C . GLY A 1 247 ? 14.984 0.167 8.730 1.00 32.09 247 GLY A C 1
ATOM 2027 O O . GLY A 1 247 ? 14.068 -0.343 9.372 1.00 32.09 247 GLY A O 1
ATOM 2028 N N . GLN A 1 248 ? 14.867 1.329 8.094 1.00 41.16 248 GLN A N 1
ATOM 2029 C CA . GLN A 1 248 ? 13.597 1.980 7.823 1.00 41.16 248 GLN A CA 1
ATOM 2030 C C . GLN A 1 248 ? 12.763 1.075 6.908 1.00 41.16 248 GLN A C 1
ATOM 2032 O O . GLN A 1 248 ? 12.910 1.117 5.690 1.00 41.16 248 GLN A O 1
ATOM 2037 N N . ASP A 1 249 ? 11.878 0.264 7.472 1.00 38.59 249 ASP A N 1
ATOM 2038 C CA . ASP A 1 249 ? 10.749 -0.296 6.735 1.00 38.59 249 ASP A CA 1
ATOM 2039 C C . ASP A 1 249 ? 9.521 -0.336 7.671 1.00 38.59 249 ASP A C 1
ATOM 2041 O O . ASP A 1 249 ? 9.409 -1.150 8.580 1.00 38.59 249 ASP A O 1
ATOM 2045 N N . ASP A 1 250 ? 8.577 0.572 7.397 1.00 39.28 250 ASP A N 1
ATOM 2046 C CA . ASP A 1 250 ? 7.133 0.386 7.588 1.00 39.28 250 ASP A CA 1
ATOM 2047 C C . ASP A 1 250 ? 6.586 0.084 9.012 1.00 39.28 250 ASP A C 1
ATOM 2049 O O . ASP A 1 250 ? 5.582 -0.626 9.139 1.00 39.28 250 ASP A O 1
ATOM 2053 N N . THR A 1 251 ? 7.110 0.701 10.077 1.00 31.95 251 THR A N 1
ATOM 2054 C CA . THR A 1 251 ? 6.320 0.865 11.316 1.00 31.95 251 THR A CA 1
ATOM 2055 C C . THR A 1 251 ? 5.115 1.780 11.041 1.00 31.95 251 THR A C 1
ATOM 2057 O O . THR A 1 251 ? 5.251 2.776 10.318 1.00 31.95 251 THR A O 1
ATOM 2060 N N . PRO A 1 252 ? 3.899 1.464 11.531 1.00 31.86 252 PRO A N 1
ATOM 2061 C CA . PRO A 1 252 ? 2.786 2.397 11.407 1.00 31.86 252 PRO A CA 1
ATOM 2062 C C . PRO A 1 252 ? 3.154 3.686 12.162 1.00 31.86 252 PRO A C 1
ATOM 2064 O O . PRO A 1 252 ? 3.503 3.598 13.341 1.00 31.86 252 PRO A O 1
ATOM 2067 N N . PRO A 1 253 ? 3.133 4.880 11.531 1.00 36.41 253 PRO A N 1
ATOM 2068 C CA . PRO A 1 253 ? 3.177 6.131 12.272 1.00 36.41 253 PRO A CA 1
ATOM 2069 C C . PRO A 1 253 ? 2.130 6.104 13.380 1.00 36.41 253 PRO A C 1
ATOM 2071 O O . PRO A 1 253 ? 0.973 5.767 13.131 1.00 36.41 253 PRO A O 1
ATOM 2074 N N . ILE A 1 254 ? 2.550 6.488 14.586 1.00 39.44 254 ILE A N 1
ATOM 2075 C CA . ILE A 1 254 ? 1.633 6.863 15.658 1.00 39.44 254 ILE A CA 1
ATOM 2076 C C . ILE A 1 254 ? 0.764 7.976 15.071 1.00 39.44 254 ILE A C 1
ATOM 2078 O O . ILE A 1 254 ? 1.270 9.063 14.780 1.00 39.44 254 ILE A O 1
ATOM 2082 N N . ILE A 1 255 ? -0.516 7.691 14.834 1.00 39.66 255 ILE A N 1
ATOM 2083 C CA . ILE A 1 255 ? -1.479 8.687 14.365 1.00 39.66 255 ILE A CA 1
ATOM 2084 C C . ILE A 1 255 ? -1.725 9.621 15.551 1.00 39.66 255 ILE A C 1
ATOM 2086 O O . ILE A 1 255 ? -2.633 9.415 16.349 1.00 39.66 255 ILE A O 1
ATOM 2090 N N . ARG A 1 256 ? -0.867 10.630 15.713 1.00 29.72 256 ARG A N 1
ATOM 2091 C CA . ARG A 1 256 ? -1.116 11.729 16.642 1.00 29.72 256 ARG A CA 1
ATOM 2092 C C . ARG A 1 256 ? -2.141 12.641 15.985 1.00 29.72 256 ARG A C 1
ATOM 2094 O O . ARG A 1 256 ? -1.790 13.462 15.145 1.00 29.72 256 ARG A O 1
ATOM 2101 N N . MET A 1 257 ? -3.411 12.459 16.330 1.00 29.97 257 MET A N 1
ATOM 2102 C CA . MET A 1 257 ? -4.382 13.531 16.147 1.00 29.97 257 MET A CA 1
ATOM 2103 C C . MET A 1 257 ? -4.103 14.549 17.248 1.00 29.97 257 MET A C 1
ATOM 2105 O O . MET A 1 257 ? -4.137 14.200 18.428 1.00 29.97 257 MET A O 1
ATOM 2109 N N . GLU A 1 258 ? -3.739 15.775 16.869 1.00 27.09 258 GLU A N 1
ATOM 2110 C CA . GLU A 1 258 ? -3.652 16.859 17.843 1.00 27.09 258 GLU A CA 1
ATOM 2111 C C . GLU A 1 258 ? -5.015 16.980 18.538 1.00 27.09 258 GL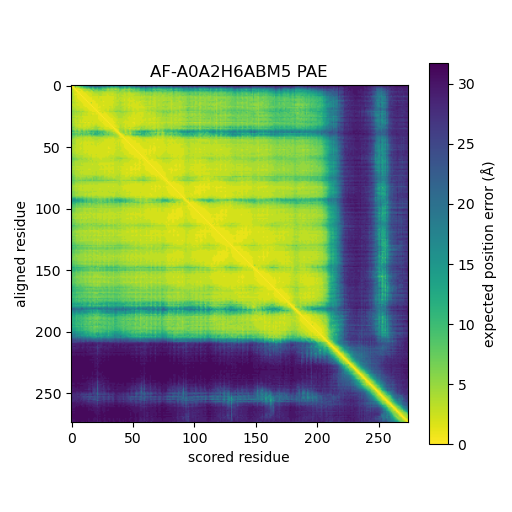U A C 1
ATOM 2113 O O . GLU A 1 258 ? -6.045 16.973 17.852 1.00 27.09 258 GLU A O 1
ATOM 2118 N N . PRO A 1 259 ? -5.056 17.020 19.881 1.00 29.91 259 PRO A N 1
ATOM 2119 C CA . PRO A 1 259 ? -6.311 17.110 20.602 1.00 29.91 259 PRO A CA 1
ATOM 2120 C C . PRO A 1 259 ? -6.999 18.416 20.209 1.00 29.91 259 PRO A C 1
ATOM 2122 O O . PRO A 1 259 ? -6.519 19.507 20.517 1.00 29.91 259 PRO A O 1
ATOM 2125 N N . GLY A 1 260 ? -8.124 18.295 19.503 1.00 28.91 260 GLY A N 1
ATOM 2126 C CA . GLY A 1 260 ? -8.985 19.423 19.189 1.00 28.91 260 GLY A CA 1
ATOM 2127 C C . GLY A 1 260 ? -9.371 20.126 20.484 1.00 28.91 260 GLY A C 1
ATOM 2128 O O . GLY A 1 260 ? -9.997 19.528 21.358 1.00 28.91 260 GLY A O 1
ATOM 2129 N N . HIS A 1 261 ? -8.967 21.389 20.611 1.00 28.08 261 HIS A N 1
ATOM 2130 C CA . HIS A 1 261 ? -9.450 22.265 21.667 1.00 28.08 261 HIS A CA 1
ATOM 2131 C C . HIS A 1 261 ? -10.987 22.280 21.665 1.00 28.08 261 HIS A C 1
ATOM 2133 O O . HIS A 1 261 ? -11.592 22.424 20.595 1.00 28.08 261 HIS A O 1
ATOM 2139 N N . PRO A 1 262 ? -11.637 22.134 22.833 1.00 29.95 262 PRO A N 1
ATOM 2140 C CA . PRO A 1 262 ? -13.077 22.279 22.923 1.00 29.95 262 PRO A CA 1
ATOM 2141 C C . PRO A 1 262 ? -13.441 23.726 22.587 1.00 29.95 262 PRO A C 1
ATOM 2143 O O . PRO A 1 262 ? -12.723 24.663 22.933 1.00 29.95 262 PRO A O 1
ATOM 2146 N N . MET A 1 263 ? -14.551 23.897 21.875 1.00 32.19 263 MET A N 1
ATOM 2147 C CA . MET A 1 263 ? -15.044 25.202 21.458 1.00 32.19 263 MET A CA 1
ATOM 2148 C C . MET A 1 263 ? -15.148 26.166 22.646 1.00 32.19 263 MET A C 1
ATOM 2150 O O . MET A 1 263 ? -15.941 25.945 23.559 1.00 32.19 263 MET A O 1
ATOM 2154 N N . SER A 1 264 ? -14.429 27.281 22.579 1.00 27.06 264 SER A N 1
ATOM 2155 C CA . SER A 1 264 ? -14.743 28.488 23.333 1.00 27.06 264 SER A CA 1
ATOM 2156 C C . SER A 1 264 ? -14.840 29.663 22.364 1.00 27.06 264 SER A C 1
ATOM 2158 O O . SER A 1 264 ? -13.999 29.898 21.495 1.00 27.06 264 SER A O 1
ATOM 2160 N N . ARG A 1 265 ? -15.979 30.347 22.458 1.00 30.94 265 ARG A N 1
ATOM 2161 C CA . ARG A 1 265 ? -16.314 31.556 21.716 1.00 30.94 265 ARG A CA 1
ATOM 2162 C C . ARG A 1 265 ? -15.306 32.662 22.049 1.00 30.94 265 ARG A C 1
ATOM 2164 O O . ARG A 1 265 ? -15.002 32.863 23.217 1.00 30.94 265 ARG A O 1
ATOM 2171 N N . HIS A 1 266 ? -14.940 33.419 21.014 1.00 26.38 266 HIS A N 1
ATOM 2172 C CA . HIS A 1 266 ? -14.503 34.823 20.994 1.00 26.38 266 HIS A CA 1
ATOM 2173 C C . HIS A 1 266 ? -13.099 35.133 20.447 1.00 26.38 266 HIS A C 1
ATOM 2175 O O . HIS A 1 266 ? -12.074 34.683 20.939 1.00 26.38 266 HIS A O 1
ATOM 2181 N N . ARG A 1 267 ? -13.147 36.076 19.492 1.00 25.91 267 ARG A N 1
ATOM 2182 C CA . ARG A 1 267 ? -12.124 37.012 18.999 1.00 25.91 267 ARG A CA 1
ATOM 2183 C C . ARG A 1 267 ? -11.078 36.471 18.022 1.00 25.91 267 ARG A C 1
ATOM 2185 O O . ARG A 1 267 ? -9.959 36.116 18.364 1.00 25.91 267 ARG A O 1
ATOM 2192 N N . LEU A 1 268 ? -11.455 36.616 16.748 1.00 30.69 268 LEU A N 1
ATOM 2193 C CA . LEU A 1 268 ? -10.609 37.157 15.682 1.00 30.69 268 LEU A CA 1
ATOM 2194 C C . LEU A 1 268 ? -9.493 38.063 16.237 1.00 30.69 268 LEU A C 1
ATOM 2196 O O . LEU A 1 268 ? -9.768 39.154 16.736 1.00 30.69 268 LEU A O 1
ATOM 2200 N N . ARG A 1 269 ? -8.238 37.652 16.063 1.00 25.72 269 ARG A N 1
ATOM 2201 C CA . ARG A 1 269 ? -7.125 38.584 15.876 1.00 25.72 269 ARG A CA 1
ATOM 2202 C C . ARG A 1 269 ? -6.346 38.168 14.640 1.00 25.72 269 ARG A C 1
ATOM 2204 O O . ARG A 1 269 ? -5.501 37.283 14.662 1.00 25.72 269 ARG A O 1
ATOM 2211 N N . LEU A 1 270 ? -6.692 38.836 13.5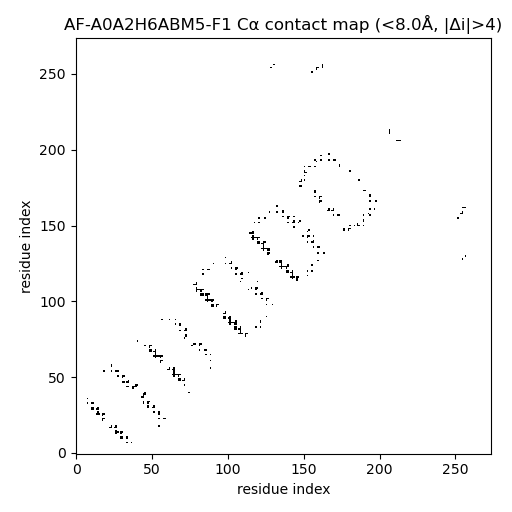45 1.00 32.00 270 LEU A N 1
ATOM 2212 C CA . LEU A 1 270 ? -5.783 39.089 12.440 1.00 32.00 270 LEU A CA 1
ATOM 2213 C C . LEU A 1 270 ? -4.577 39.845 13.006 1.00 32.00 270 LEU A C 1
ATOM 2215 O O . LEU A 1 270 ? -4.749 40.952 13.506 1.00 32.00 270 LEU A O 1
ATOM 2219 N N . HIS A 1 271 ? -3.374 39.299 12.872 1.00 27.59 271 HIS A N 1
ATOM 2220 C CA . HIS A 1 271 ? -2.192 40.143 12.748 1.00 27.59 271 HIS A CA 1
ATOM 2221 C C . HIS A 1 271 ? -1.461 39.791 11.458 1.00 27.59 271 HIS A C 1
ATOM 2223 O O . HIS A 1 271 ? -0.922 38.705 11.270 1.00 27.59 271 HIS A O 1
ATOM 2229 N N . ARG A 1 272 ? -1.554 40.753 10.539 1.00 26.66 272 ARG A N 1
ATOM 2230 C CA . ARG A 1 272 ? -0.707 40.942 9.368 1.00 26.66 272 ARG A CA 1
ATOM 2231 C C . ARG A 1 272 ? 0.649 41.514 9.807 1.00 26.66 272 ARG A C 1
ATOM 2233 O O . ARG A 1 272 ? 0.659 42.359 10.698 1.00 26.66 272 ARG A O 1
ATOM 2240 N N . ARG A 1 273 ? 1.670 41.191 8.995 1.00 27.56 273 ARG A N 1
ATOM 2241 C CA . ARG A 1 273 ? 2.976 41.865 8.791 1.00 27.56 273 ARG A CA 1
ATOM 2242 C C . ARG A 1 273 ? 3.987 41.676 9.933 1.00 27.56 273 ARG A C 1
ATOM 2244 O O . ARG A 1 273 ? 3.614 41.755 11.094 1.00 27.56 273 ARG A O 1
ATOM 2251 N N . TRP A 1 274 ? 5.260 41.395 9.659 1.00 38.16 274 TRP A N 1
ATOM 2252 C CA . TRP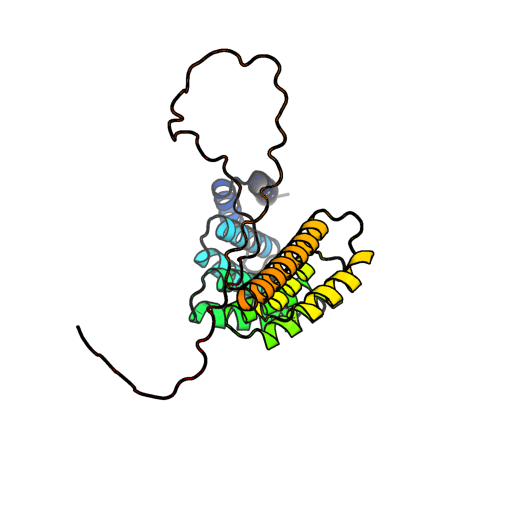 A 1 274 ? 6.093 41.803 8.516 1.00 38.16 274 TRP A CA 1
ATOM 2253 C C . TRP A 1 274 ? 6.807 40.635 7.841 1.00 38.16 274 TRP A C 1
ATOM 2255 O O . TRP A 1 274 ? 7.181 39.685 8.561 1.00 38.16 274 TRP A O 1
#